Protein AF-A0A7K7L5R8-F1 (afdb_monomer)

Sequence (296 aa):
CLQLLWPRLLIYVMPAKYTGMLIPLSHCLRALAERNELTAGREHHELDPDVLNSLLQETTLTPHNLLARLLVVAGSPFAGSELQAAALLVMQSLHSRIHGAVGATWNTEIPLLLQYLQGKVLGNIPDAAEWERRLLQFLRASLETIGDDAWTKRLSCALSQRLDSSPSSSGEKAFLYKALGTTLGACQELPHVQENLLQHLTRAQPEEPSEAQGIISLVCQAADSHFGLVLETLTTFAATSCTSLATQMTQASRRAEATCSAVMLAHSSMALRASKEQLLAHVEADIAGNILLLSI

InterPro domains:
  IPR045206 Maestro heat-like repeat-containing protein [PTHR23120] (3-293)
  IPR055408 MROH2B-like, HEAT-repeats domain [PF23210] (3-292)

Solvent-accessible surface area (backbone atoms only — not comparable to full-atom values): 16063 Å² total; per-residue (Å²): 119,71,85,72,47,57,69,63,51,50,64,46,62,74,46,77,93,33,53,77,53,39,42,66,48,23,53,52,47,50,59,47,50,57,52,48,66,75,41,75,88,54,93,71,82,70,73,60,66,67,63,54,48,56,63,27,63,79,61,71,56,40,46,41,43,48,53,48,51,34,48,43,44,43,50,20,82,83,45,53,61,66,48,21,43,16,28,52,45,42,48,57,72,38,24,69,73,55,39,70,62,34,43,68,61,42,69,58,50,48,59,56,55,46,41,48,63,68,27,76,82,73,83,48,82,71,53,67,68,60,50,45,50,52,53,51,50,51,50,46,54,43,51,62,54,56,70,46,50,74,58,37,48,50,32,33,52,43,38,50,54,50,51,76,70,47,62,87,88,39,63,45,45,50,44,42,26,37,52,34,10,40,37,40,28,71,34,76,57,58,70,61,41,51,50,54,51,52,52,50,67,69,68,54,55,38,76,40,66,66,47,25,52,19,53,34,40,18,52,44,35,22,29,76,64,38,43,69,63,49,50,54,53,49,51,57,49,43,62,68,52,43,60,57,71,82,77,53,99,52,77,70,40,56,49,30,50,30,41,42,51,37,52,52,52,31,53,52,55,38,57,76,69,49,52,72,66,62,52,46,55,49,51,50,51,52,54,50,49,52,53,59,64,73,74,112

Structure (mmCIF, N/CA/C/O backbone):
data_AF-A0A7K7L5R8-F1
#
_entry.id   AF-A0A7K7L5R8-F1
#
loop_
_atom_site.group_PDB
_atom_site.id
_atom_site.type_symbol
_atom_site.label_atom_id
_atom_site.label_alt_id
_atom_site.label_comp_id
_atom_site.label_asym_id
_atom_site.label_entity_id
_atom_site.label_seq_id
_atom_site.pdbx_PDB_ins_code
_atom_site.Cartn_x
_atom_site.Cartn_y
_atom_site.Cartn_z
_atom_site.occupancy
_atom_site.B_iso_or_equiv
_atom_site.auth_seq_id
_atom_site.auth_comp_id
_atom_site.auth_asym_id
_atom_site.auth_atom_id
_atom_site.pdbx_PDB_model_num
ATOM 1 N N . CYS A 1 1 ? 31.463 -9.018 -19.468 1.00 39.12 1 CYS A N 1
ATOM 2 C CA . CYS A 1 1 ? 31.723 -8.483 -18.108 1.00 39.12 1 CYS A CA 1
ATOM 3 C C . CYS A 1 1 ? 30.575 -7.674 -17.493 1.00 39.12 1 CYS A C 1
ATOM 5 O O . CYS A 1 1 ? 30.312 -7.903 -16.322 1.00 39.12 1 CYS A O 1
ATOM 7 N N . LEU A 1 2 ? 29.867 -6.773 -18.200 1.00 42.34 2 LEU A N 1
ATOM 8 C CA . LEU A 1 2 ? 28.784 -5.977 -17.575 1.00 42.34 2 LEU A CA 1
ATOM 9 C C . LEU A 1 2 ? 27.571 -6.797 -17.082 1.00 42.34 2 LEU A C 1
ATOM 11 O O . LEU A 1 2 ? 26.935 -6.401 -16.109 1.00 42.34 2 LEU A O 1
ATOM 15 N N . GLN A 1 3 ? 27.275 -7.947 -17.699 1.00 47.28 3 GLN A N 1
ATOM 16 C CA . GLN A 1 3 ? 26.115 -8.776 -17.336 1.00 47.28 3 GLN A CA 1
ATOM 17 C C . GLN A 1 3 ? 26.192 -9.375 -15.919 1.00 47.28 3 GLN A C 1
ATOM 19 O O . GLN A 1 3 ? 25.154 -9.593 -15.314 1.00 47.28 3 GLN A O 1
ATOM 24 N N . LEU A 1 4 ? 27.390 -9.561 -15.350 1.00 50.78 4 LEU A N 1
ATOM 25 C CA . LEU A 1 4 ? 27.593 -10.076 -13.982 1.00 50.78 4 LEU A CA 1
ATOM 26 C C . LEU A 1 4 ? 27.640 -8.976 -12.910 1.00 50.78 4 LEU A C 1
ATOM 28 O O . LEU A 1 4 ? 27.636 -9.275 -11.716 1.00 50.78 4 LEU A O 1
ATOM 32 N N . LEU A 1 5 ? 27.733 -7.705 -13.314 1.00 58.22 5 LEU A N 1
ATOM 33 C CA . LEU A 1 5 ? 27.939 -6.605 -12.374 1.00 58.22 5 LEU A CA 1
ATOM 34 C C . LEU A 1 5 ? 26.615 -6.114 -11.781 1.00 58.22 5 LEU A C 1
ATOM 36 O O . LEU A 1 5 ? 26.550 -5.804 -10.597 1.00 58.22 5 LEU A O 1
ATOM 40 N N . TRP A 1 6 ? 25.547 -6.080 -12.580 1.00 61.66 6 TRP A N 1
ATOM 41 C CA . TRP A 1 6 ? 24.271 -5.508 -12.151 1.00 61.66 6 TRP A CA 1
ATOM 42 C C . TRP A 1 6 ? 23.568 -6.279 -11.006 1.00 61.66 6 TRP A C 1
ATOM 44 O O . TRP A 1 6 ? 23.029 -5.599 -10.135 1.00 61.66 6 TRP A O 1
ATOM 54 N N . PRO A 1 7 ? 23.631 -7.625 -10.868 1.00 62.31 7 PRO A N 1
ATOM 55 C CA . PRO A 1 7 ? 23.077 -8.303 -9.690 1.00 62.31 7 PRO A CA 1
ATOM 56 C C . PRO A 1 7 ? 23.809 -7.921 -8.405 1.00 62.31 7 PRO A C 1
ATOM 58 O O . PRO A 1 7 ? 23.192 -7.683 -7.371 1.00 62.31 7 PRO A O 1
ATOM 61 N N . ARG A 1 8 ? 25.139 -7.784 -8.484 1.00 65.88 8 ARG A N 1
ATOM 62 C CA . ARG A 1 8 ? 25.966 -7.311 -7.365 1.00 65.88 8 ARG A CA 1
ATOM 63 C C . ARG A 1 8 ? 25.657 -5.860 -7.018 1.00 65.88 8 ARG A C 1
ATOM 65 O O . ARG A 1 8 ? 25.734 -5.475 -5.858 1.00 65.88 8 ARG A O 1
ATOM 72 N N . LEU A 1 9 ? 25.275 -5.061 -8.011 1.00 67.88 9 LEU A N 1
ATOM 73 C CA . LEU A 1 9 ? 24.836 -3.691 -7.803 1.00 67.88 9 LEU A CA 1
ATOM 74 C C . LEU A 1 9 ? 23.478 -3.602 -7.082 1.00 67.88 9 LEU A C 1
ATOM 76 O O . LEU A 1 9 ? 23.283 -2.674 -6.299 1.00 67.88 9 LEU A O 1
ATOM 80 N N . LEU A 1 10 ? 22.573 -4.572 -7.270 1.00 68.00 10 LEU A N 1
ATOM 81 C CA . LEU A 1 10 ? 21.292 -4.603 -6.550 1.00 68.00 10 LEU A CA 1
ATOM 82 C C . LEU A 1 10 ? 21.461 -4.762 -5.039 1.00 68.00 10 LEU A C 1
ATOM 84 O O . LEU A 1 10 ? 20.649 -4.234 -4.284 1.00 68.00 10 LEU A O 1
ATOM 88 N N . ILE A 1 11 ? 22.547 -5.387 -4.581 1.00 69.62 11 ILE A N 1
ATOM 89 C CA . ILE A 1 11 ? 22.872 -5.494 -3.149 1.00 69.62 11 ILE A CA 1
ATOM 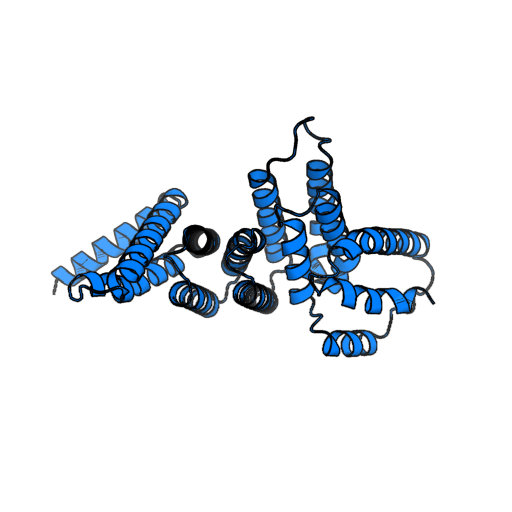90 C C . ILE A 1 11 ? 22.957 -4.102 -2.501 1.00 69.62 11 ILE A C 1
ATOM 92 O O . ILE A 1 11 ? 22.600 -3.929 -1.336 1.00 69.62 11 ILE A O 1
ATOM 96 N N . TYR A 1 12 ? 23.353 -3.078 -3.261 1.00 70.44 12 TYR A N 1
ATOM 97 C CA . TYR A 1 12 ? 23.431 -1.699 -2.780 1.00 70.44 12 TYR A CA 1
ATOM 98 C C . TYR A 1 12 ? 22.082 -0.963 -2.795 1.00 70.44 12 TYR A C 1
ATOM 100 O O . TYR A 1 12 ? 21.988 0.115 -2.223 1.00 70.44 12 TYR A O 1
ATOM 108 N N . VAL A 1 13 ? 21.019 -1.524 -3.380 1.00 72.00 13 VAL A N 1
ATOM 109 C CA . VAL A 1 13 ? 19.667 -0.928 -3.352 1.00 72.00 13 VAL A CA 1
ATOM 110 C C . VAL A 1 13 ? 19.022 -1.069 -1.969 1.00 72.00 13 VAL A C 1
ATOM 112 O O . VAL A 1 13 ? 18.297 -0.179 -1.509 1.00 72.00 13 VAL A O 1
ATOM 115 N N . MET A 1 14 ? 19.298 -2.179 -1.281 1.00 74.62 14 MET A N 1
ATOM 116 C CA . MET A 1 14 ? 18.621 -2.532 -0.032 1.00 74.62 14 MET A CA 1
ATOM 117 C C . MET A 1 14 ? 18.997 -1.633 1.162 1.00 74.62 14 MET A C 1
ATOM 119 O O . MET A 1 14 ? 18.082 -1.160 1.839 1.00 74.62 14 MET A O 1
ATOM 123 N N . PRO A 1 15 ? 20.278 -1.319 1.441 1.00 75.19 15 PRO A N 1
ATOM 124 C CA . PRO A 1 15 ? 20.637 -0.521 2.613 1.00 75.19 15 PRO A CA 1
ATOM 125 C C . PRO A 1 15 ? 20.277 0.966 2.465 1.00 75.19 15 PRO A C 1
ATOM 127 O O . PRO A 1 15 ? 20.592 1.597 1.454 1.00 75.19 15 PRO A O 1
ATOM 130 N N . ALA A 1 16 ? 19.727 1.574 3.523 1.00 73.88 16 ALA A N 1
ATOM 131 C CA . ALA A 1 16 ? 19.377 3.003 3.550 1.00 73.88 16 ALA A CA 1
ATOM 132 C C . ALA A 1 16 ? 20.580 3.933 3.283 1.00 73.88 16 ALA A C 1
ATOM 134 O O . ALA A 1 16 ? 20.455 4.947 2.597 1.00 73.88 16 ALA A O 1
ATOM 135 N N . LYS A 1 17 ? 21.780 3.543 3.735 1.00 75.31 17 LYS A N 1
ATOM 136 C CA . LYS A 1 17 ? 23.044 4.268 3.495 1.00 75.31 17 LYS A CA 1
ATOM 137 C C . LYS A 1 17 ? 23.414 4.434 2.016 1.00 75.31 17 LYS A C 1
ATOM 139 O O . LYS A 1 17 ? 24.196 5.316 1.684 1.00 75.31 17 LYS A O 1
ATOM 144 N N . TYR A 1 18 ? 22.870 3.599 1.133 1.00 77.31 18 TYR A N 1
ATOM 145 C CA . TYR A 1 18 ? 23.177 3.611 -0.298 1.00 77.31 18 TYR A CA 1
ATOM 146 C C . TYR A 1 18 ? 22.004 4.108 -1.143 1.00 77.31 18 TYR A C 1
ATOM 148 O O . TYR A 1 18 ? 22.031 3.965 -2.359 1.00 77.31 18 TYR A O 1
ATOM 156 N N . THR A 1 19 ? 20.995 4.744 -0.536 1.00 81.56 19 THR A N 1
ATOM 157 C CA . THR A 1 19 ? 19.835 5.278 -1.270 1.00 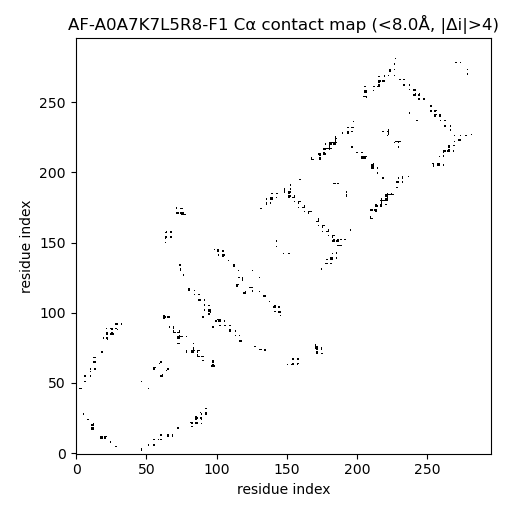81.56 19 THR A CA 1
ATOM 158 C C . THR A 1 19 ? 20.256 6.175 -2.442 1.00 81.56 19 THR A C 1
ATOM 160 O O . THR A 1 19 ? 19.720 6.038 -3.536 1.00 81.56 19 THR A O 1
ATOM 163 N N . GLY A 1 20 ? 21.285 7.015 -2.270 1.00 80.50 20 GLY A N 1
ATOM 164 C CA . GLY A 1 20 ? 21.814 7.867 -3.345 1.00 80.50 20 GLY A CA 1
ATOM 165 C C . GLY A 1 20 ? 22.400 7.106 -4.544 1.00 80.50 20 GLY A C 1
ATOM 166 O O . GLY A 1 20 ? 22.434 7.646 -5.646 1.00 80.50 20 GLY A O 1
ATOM 167 N N . MET A 1 21 ? 22.793 5.836 -4.378 1.00 83.88 21 MET A N 1
ATOM 168 C CA . MET A 1 21 ? 23.280 4.992 -5.477 1.00 83.88 21 MET A CA 1
ATOM 169 C C . MET A 1 21 ? 22.168 4.603 -6.455 1.00 83.88 21 MET A C 1
ATOM 171 O O . MET A 1 21 ? 22.468 4.183 -7.569 1.00 83.88 21 MET A O 1
ATOM 175 N N . LEU A 1 22 ? 20.893 4.773 -6.095 1.00 83.38 22 LEU A N 1
ATOM 176 C CA . LEU A 1 22 ? 19.783 4.492 -7.006 1.00 83.38 22 LEU A CA 1
ATOM 177 C C . LEU A 1 22 ? 19.831 5.347 -8.270 1.00 83.38 22 LEU A C 1
ATOM 179 O O . LEU A 1 22 ? 19.491 4.851 -9.340 1.00 83.38 22 LEU A O 1
ATOM 183 N N . ILE A 1 23 ? 20.314 6.588 -8.176 1.00 85.12 23 ILE A N 1
ATOM 184 C CA . ILE A 1 23 ? 20.441 7.487 -9.326 1.00 85.12 23 ILE A CA 1
ATOM 185 C C . ILE A 1 23 ? 21.408 6.902 -10.369 1.00 85.12 23 ILE A C 1
ATOM 187 O O . ILE A 1 23 ? 20.945 6.563 -11.463 1.00 85.12 23 ILE A O 1
ATOM 191 N N . PRO A 1 24 ? 22.707 6.679 -10.075 1.00 84.62 24 PRO A N 1
ATOM 192 C CA . PRO A 1 24 ? 23.617 6.084 -11.051 1.00 84.62 24 PRO A CA 1
ATOM 193 C C . PRO A 1 24 ? 23.186 4.673 -11.478 1.00 84.62 24 PRO A C 1
ATOM 195 O O . PRO A 1 24 ? 23.363 4.315 -12.641 1.00 84.62 24 PRO A O 1
ATOM 198 N N . LEU A 1 25 ? 22.561 3.886 -10.592 1.00 83.19 25 LEU A N 1
ATOM 199 C CA . LEU A 1 25 ? 22.016 2.576 -10.959 1.00 83.19 25 LEU A CA 1
ATOM 200 C C . LEU A 1 25 ? 20.895 2.666 -11.989 1.00 83.19 25 LEU A C 1
ATOM 202 O O . LEU A 1 25 ? 20.898 1.890 -12.941 1.00 83.19 25 LEU A O 1
ATOM 206 N N . SER A 1 26 ? 19.977 3.620 -11.842 1.00 84.12 26 SER A N 1
ATOM 207 C CA . SER A 1 26 ? 18.884 3.820 -12.793 1.00 84.12 26 SER A CA 1
ATOM 208 C C . SER A 1 26 ? 19.405 4.160 -14.193 1.00 84.12 26 SER A C 1
ATOM 210 O O . SER A 1 26 ? 18.923 3.609 -15.181 1.00 84.12 26 SER A O 1
ATOM 212 N N . HIS A 1 27 ? 20.456 4.985 -14.286 1.00 83.88 27 HIS A N 1
ATOM 213 C CA . HIS A 1 27 ? 21.114 5.304 -15.553 1.00 83.88 27 HIS A CA 1
ATOM 214 C C . HIS A 1 27 ? 21.804 4.083 -16.168 1.00 83.88 27 HIS A C 1
ATOM 216 O O . HIS A 1 27 ? 21.654 3.835 -17.364 1.00 83.88 27 HIS A O 1
ATOM 222 N N . CYS A 1 28 ? 22.519 3.295 -15.360 1.00 81.50 28 CYS A N 1
ATOM 223 C CA . CYS A 1 28 ? 23.161 2.062 -15.814 1.00 81.50 28 CYS A CA 1
ATOM 224 C C . CYS A 1 28 ? 22.141 1.037 -16.323 1.00 81.50 28 CYS A C 1
ATOM 226 O O . CYS A 1 28 ? 22.334 0.467 -17.395 1.00 81.50 28 CYS A O 1
ATOM 228 N N . LEU A 1 29 ? 21.057 0.808 -15.577 1.00 76.88 29 LEU A N 1
ATOM 229 C CA . LEU A 1 29 ? 20.014 -0.148 -15.950 1.00 76.88 29 LEU A CA 1
ATOM 230 C C . LEU A 1 29 ? 19.266 0.293 -17.207 1.00 76.88 29 LEU A C 1
ATOM 232 O O . LEU A 1 29 ? 19.025 -0.535 -18.080 1.00 76.88 29 LEU A O 1
ATOM 236 N N . ARG A 1 30 ? 18.983 1.592 -17.358 1.00 77.00 30 ARG A N 1
ATOM 237 C CA . ARG A 1 30 ? 18.392 2.130 -18.589 1.00 77.00 30 ARG A CA 1
ATOM 238 C C . ARG A 1 30 ? 19.307 1.930 -19.797 1.00 77.00 30 ARG A C 1
ATOM 240 O O . ARG A 1 30 ? 18.870 1.388 -20.804 1.00 77.00 30 ARG A O 1
ATOM 247 N N . ALA A 1 31 ? 20.586 2.288 -19.680 1.00 78.44 31 ALA A N 1
ATOM 248 C CA . ALA A 1 31 ? 21.552 2.106 -20.764 1.00 78.44 31 ALA A CA 1
ATOM 249 C C . ALA A 1 31 ? 21.757 0.622 -21.136 1.00 78.44 31 ALA A C 1
ATOM 251 O O . ALA A 1 31 ? 22.127 0.304 -22.266 1.00 78.44 31 ALA A O 1
ATOM 252 N N . LEU A 1 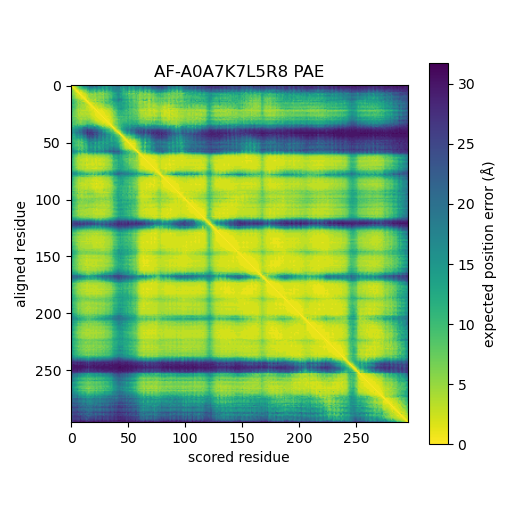32 ? 21.551 -0.298 -20.186 1.00 72.75 32 LEU A N 1
ATOM 253 C CA . LEU A 1 32 ? 21.545 -1.739 -20.441 1.00 72.75 32 LEU A CA 1
ATOM 254 C C . LEU A 1 32 ? 20.258 -2.192 -21.140 1.00 72.75 32 LEU A C 1
ATOM 256 O O . LEU A 1 32 ? 20.348 -2.971 -22.084 1.00 72.75 32 LEU A O 1
ATOM 260 N N . ALA A 1 33 ? 19.092 -1.696 -20.719 1.00 69.50 33 ALA A N 1
ATOM 261 C CA . ALA A 1 33 ? 17.808 -2.000 -21.348 1.00 69.50 33 ALA A CA 1
ATOM 262 C C . ALA A 1 33 ? 17.791 -1.567 -22.824 1.00 69.50 33 ALA A C 1
ATOM 264 O O . ALA A 1 33 ? 17.551 -2.399 -23.695 1.00 69.50 33 ALA A O 1
ATOM 265 N N . GLU A 1 34 ? 18.199 -0.327 -23.115 1.00 71.25 34 GLU A N 1
ATOM 266 C CA . GLU A 1 34 ? 18.303 0.202 -24.484 1.00 71.25 34 GLU A CA 1
ATOM 267 C C . GLU A 1 34 ? 19.246 -0.650 -25.356 1.00 71.25 34 GLU A C 1
ATOM 269 O O . GLU A 1 34 ? 18.960 -0.942 -26.515 1.00 71.25 34 GLU A O 1
ATOM 274 N N . ARG A 1 35 ? 20.371 -1.119 -24.798 1.00 68.12 35 ARG A N 1
ATOM 275 C CA . ARG A 1 35 ? 21.315 -2.001 -25.508 1.00 68.12 35 ARG A CA 1
ATOM 276 C C . ARG A 1 35 ? 20.767 -3.402 -25.761 1.00 68.12 35 ARG A C 1
ATOM 278 O O . ARG A 1 35 ? 21.090 -3.991 -26.793 1.00 68.12 35 ARG A O 1
ATOM 285 N N . ASN A 1 36 ? 19.981 -3.943 -24.837 1.00 61.81 36 ASN A N 1
ATOM 286 C CA . ASN A 1 36 ? 19.354 -5.253 -24.992 1.00 61.81 36 ASN A CA 1
ATOM 287 C C . ASN A 1 36 ? 18.248 -5.206 -26.056 1.00 61.81 36 ASN A C 1
ATOM 289 O O . ASN A 1 36 ? 18.203 -6.085 -26.913 1.00 61.81 36 ASN A O 1
ATOM 293 N N . GLU A 1 37 ? 17.442 -4.141 -26.084 1.00 58.72 37 GLU A N 1
ATOM 294 C CA . GLU A 1 37 ? 16.443 -3.893 -27.136 1.00 58.72 37 GLU A CA 1
ATOM 295 C C . GLU A 1 37 ? 17.093 -3.767 -28.526 1.00 58.72 37 GLU A C 1
ATOM 297 O O . GLU A 1 37 ? 16.635 -4.377 -29.490 1.00 58.72 37 GLU A O 1
ATOM 302 N N . LEU A 1 38 ? 18.233 -3.072 -28.622 1.00 54.72 38 LEU A N 1
ATOM 303 C CA . LEU A 1 38 ? 19.021 -2.944 -29.858 1.00 54.72 38 LEU A CA 1
ATOM 304 C C . LEU A 1 38 ? 19.678 -4.260 -30.323 1.00 54.72 38 LEU A C 1
ATOM 306 O O . LEU A 1 38 ? 20.136 -4.349 -31.463 1.00 54.72 38 LEU A O 1
ATOM 310 N N . THR A 1 39 ? 19.764 -5.278 -29.462 1.00 51.09 39 THR A N 1
ATOM 311 C CA . THR A 1 39 ? 20.461 -6.549 -29.735 1.00 51.09 39 THR A CA 1
ATOM 312 C C . THR A 1 39 ? 19.548 -7.775 -29.684 1.00 51.09 39 THR A C 1
ATOM 314 O O . THR A 1 39 ? 20.053 -8.898 -29.684 1.00 51.09 39 THR A O 1
ATOM 317 N N . ALA A 1 40 ? 18.224 -7.584 -29.729 1.00 48.31 40 ALA A N 1
ATOM 318 C CA . ALA A 1 40 ? 17.180 -8.614 -29.622 1.00 48.31 40 ALA A CA 1
ATOM 319 C C . ALA A 1 40 ? 17.216 -9.750 -30.680 1.00 48.31 40 ALA A C 1
ATOM 321 O O . ALA A 1 40 ? 16.366 -10.633 -30.662 1.00 48.31 40 ALA A O 1
ATOM 322 N N . GLY A 1 41 ? 18.195 -9.757 -31.593 1.00 46.25 41 GLY A N 1
ATOM 323 C CA . GLY A 1 41 ? 18.441 -10.826 -32.570 1.00 46.25 41 GLY A CA 1
ATOM 324 C C . GLY A 1 41 ? 19.649 -11.724 -32.273 1.00 46.25 41 GLY A C 1
ATOM 325 O O . GLY A 1 41 ? 19.996 -12.553 -33.109 1.00 46.25 41 GLY A O 1
ATOM 326 N N . ARG A 1 42 ? 20.340 -11.559 -31.138 1.00 41.62 42 ARG A N 1
ATOM 327 C CA . ARG A 1 42 ? 21.434 -12.455 -30.725 1.00 41.62 42 ARG A CA 1
ATOM 328 C C . ARG A 1 42 ? 21.046 -13.142 -29.431 1.00 41.62 42 ARG A C 1
ATOM 330 O O . ARG A 1 42 ? 20.614 -12.467 -28.509 1.00 41.62 42 ARG A O 1
ATOM 337 N N . GLU A 1 43 ? 21.192 -14.462 -29.391 1.00 40.00 43 GLU A N 1
ATOM 338 C CA . GLU A 1 43 ? 20.927 -15.294 -28.218 1.00 40.00 43 GLU A CA 1
ATOM 339 C C . GLU A 1 43 ? 21.679 -14.730 -27.007 1.00 40.00 43 GLU A C 1
ATOM 341 O O . GLU A 1 43 ? 22.898 -14.865 -26.873 1.00 40.00 43 GLU A O 1
ATOM 346 N N . HIS A 1 44 ? 20.955 -14.014 -26.150 1.00 45.50 44 HIS A N 1
ATOM 347 C CA . HIS A 1 44 ? 21.490 -13.557 -24.882 1.00 45.50 44 HIS A CA 1
ATOM 348 C C . HIS A 1 44 ? 21.439 -14.751 -23.944 1.00 45.50 44 HIS A C 1
ATOM 350 O O . HIS A 1 44 ? 20.366 -15.252 -23.626 1.00 45.50 44 HIS A O 1
ATOM 356 N N . HIS A 1 45 ? 22.611 -15.209 -23.514 1.00 42.16 45 HIS A N 1
ATOM 357 C CA . HIS A 1 45 ? 22.723 -16.131 -22.396 1.00 42.16 45 HIS A CA 1
ATOM 358 C C . HIS A 1 45 ? 22.227 -15.389 -21.149 1.00 42.16 45 HIS A C 1
ATOM 360 O O . HIS A 1 45 ? 22.970 -14.628 -20.521 1.00 42.16 45 HIS A O 1
ATOM 366 N N . GLU A 1 46 ? 20.932 -15.518 -20.855 1.00 50.41 46 GLU A N 1
ATOM 367 C CA . GLU A 1 46 ? 20.377 -15.125 -19.570 1.00 50.41 46 GLU A CA 1
ATOM 368 C C . GLU A 1 46 ? 21.205 -15.823 -18.489 1.00 50.41 46 GLU A C 1
ATOM 370 O O . GLU A 1 46 ? 21.506 -17.011 -18.593 1.00 50.41 46 GLU A O 1
ATOM 375 N N . LEU A 1 47 ? 21.660 -15.054 -17.495 1.00 50.38 47 LEU A N 1
ATOM 376 C CA . LEU A 1 47 ? 22.345 -15.624 -16.339 1.00 50.38 47 LEU A CA 1
ATOM 377 C C . LEU A 1 47 ? 21.491 -16.755 -15.784 1.00 50.38 47 LEU A C 1
ATOM 379 O O . LEU A 1 47 ? 20.300 -16.534 -15.559 1.00 50.38 47 LEU A O 1
ATOM 383 N N . ASP A 1 48 ? 22.126 -17.901 -15.539 1.00 50.91 48 ASP A N 1
ATOM 384 C CA . ASP A 1 48 ? 21.476 -19.055 -14.936 1.00 50.91 48 ASP A CA 1
ATOM 385 C C . ASP A 1 48 ? 20.663 -18.588 -13.711 1.00 50.91 48 ASP A C 1
ATOM 387 O O . ASP A 1 48 ? 21.249 -18.023 -12.767 1.00 50.91 48 ASP A O 1
ATOM 391 N N . PRO A 1 49 ? 19.322 -18.708 -13.750 1.00 54.28 49 PRO A N 1
ATOM 392 C CA . PRO A 1 49 ? 18.448 -18.203 -12.700 1.00 54.28 49 PRO A CA 1
ATOM 393 C C . PRO A 1 49 ? 18.826 -18.758 -11.325 1.00 54.28 49 PRO A C 1
ATOM 395 O O . PRO A 1 49 ? 18.641 -18.051 -10.333 1.00 54.28 49 PRO A O 1
ATOM 398 N N . ASP A 1 50 ? 19.446 -19.939 -11.261 1.00 57.09 50 ASP A N 1
ATOM 399 C CA . ASP A 1 50 ? 19.888 -20.573 -10.019 1.00 57.09 50 ASP A CA 1
ATOM 400 C C . ASP A 1 50 ? 21.100 -19.869 -9.382 1.00 57.09 50 ASP A C 1
ATOM 402 O O . ASP A 1 50 ? 21.134 -19.660 -8.165 1.00 57.09 50 ASP A O 1
ATOM 406 N N . VAL A 1 51 ? 22.063 -19.396 -10.183 1.00 57.38 51 VAL A N 1
ATOM 407 C CA . VAL A 1 51 ? 23.232 -18.634 -9.691 1.00 57.38 51 VAL A CA 1
ATOM 408 C C . VAL A 1 51 ? 22.810 -17.253 -9.198 1.00 57.38 51 VAL A C 1
ATOM 410 O O . VAL A 1 51 ? 23.296 -16.759 -8.177 1.00 57.38 51 VAL A O 1
ATOM 413 N N . LEU A 1 52 ? 21.878 -16.623 -9.914 1.00 58.00 52 LEU A N 1
ATOM 414 C CA . LEU A 1 52 ? 21.307 -15.349 -9.506 1.00 58.00 52 LEU A CA 1
ATOM 415 C C . LEU A 1 52 ? 20.503 -15.501 -8.207 1.00 58.00 52 LEU A C 1
ATOM 417 O O . LEU A 1 52 ? 20.691 -14.704 -7.291 1.00 58.00 52 LEU A O 1
ATOM 421 N N . ASN A 1 53 ? 19.667 -16.536 -8.095 1.00 57.69 53 ASN A N 1
ATOM 422 C CA . ASN A 1 53 ? 18.917 -16.822 -6.872 1.00 57.69 53 ASN A CA 1
ATOM 423 C C . ASN A 1 53 ? 19.843 -17.078 -5.683 1.00 57.69 53 ASN A C 1
ATOM 425 O O . ASN A 1 53 ? 19.593 -16.542 -4.609 1.00 57.69 53 ASN A O 1
ATOM 429 N N . SER A 1 54 ? 20.927 -17.832 -5.871 1.00 60.12 54 SER A N 1
ATOM 430 C CA . SER A 1 54 ? 21.905 -18.104 -4.813 1.00 60.12 54 SER A CA 1
ATOM 431 C C . SER A 1 54 ? 22.559 -16.817 -4.280 1.00 60.12 54 SER A C 1
ATOM 433 O O . SER A 1 54 ? 22.612 -16.609 -3.069 1.00 60.12 54 SER A O 1
ATOM 435 N N . LEU A 1 55 ? 22.958 -15.891 -5.163 1.00 56.91 55 LEU A N 1
ATOM 436 C CA . LEU A 1 55 ? 23.534 -14.594 -4.767 1.00 56.91 55 LEU A CA 1
ATOM 437 C C . LEU A 1 55 ? 22.518 -13.667 -4.071 1.00 56.91 55 LEU A C 1
ATOM 439 O O . LEU A 1 55 ? 22.878 -12.882 -3.189 1.00 56.91 55 LEU A O 1
ATOM 443 N N . LEU A 1 56 ? 21.247 -13.738 -4.473 1.00 55.84 56 LEU A N 1
ATOM 444 C CA . LEU A 1 56 ? 20.157 -12.937 -3.908 1.00 55.84 56 LEU A CA 1
ATOM 445 C C . LEU A 1 56 ? 19.635 -13.506 -2.575 1.00 55.84 56 LEU A C 1
ATOM 447 O O . LEU A 1 56 ? 19.204 -12.742 -1.705 1.00 55.84 56 LEU A O 1
ATOM 451 N N . GLN A 1 57 ? 19.715 -14.828 -2.386 1.00 55.03 57 GLN A N 1
ATOM 452 C CA . GLN A 1 57 ? 19.345 -15.525 -1.150 1.00 55.03 57 GLN A CA 1
ATOM 453 C C . GLN A 1 57 ? 20.238 -15.120 0.028 1.00 55.03 57 GLN A C 1
ATOM 455 O O . GLN A 1 57 ? 19.721 -14.906 1.123 1.00 55.03 57 GLN A O 1
ATOM 460 N N . GLU A 1 58 ? 21.540 -14.908 -0.192 1.00 53.75 58 GLU A N 1
ATOM 461 C CA . GLU A 1 58 ? 22.448 -14.402 0.851 1.00 53.75 58 GLU A CA 1
ATOM 462 C C . GLU A 1 58 ? 22.160 -12.941 1.258 1.00 53.75 58 GLU A C 1
ATOM 464 O O . GLU A 1 58 ? 22.613 -12.486 2.307 1.00 53.75 58 GLU A O 1
ATOM 469 N N . THR A 1 59 ? 21.387 -12.187 0.465 1.00 56.97 59 THR A N 1
ATOM 470 C CA . THR A 1 59 ? 21.231 -10.728 0.617 1.00 56.97 59 THR A CA 1
ATOM 471 C C . THR A 1 59 ? 19.808 -10.254 0.931 1.00 56.97 59 THR A C 1
ATOM 473 O O . THR A 1 59 ? 19.523 -9.064 0.807 1.00 56.97 59 THR A O 1
ATOM 476 N N . THR A 1 60 ? 18.900 -11.128 1.400 1.00 64.50 60 THR A N 1
ATOM 477 C CA . THR A 1 60 ? 17.456 -10.836 1.647 1.00 64.50 60 THR A CA 1
ATOM 478 C C . THR A 1 60 ? 16.701 -10.285 0.426 1.00 64.50 60 THR A C 1
ATOM 480 O O . THR A 1 60 ? 15.586 -9.761 0.543 1.00 64.50 60 THR A O 1
ATOM 483 N N . LEU A 1 61 ? 17.297 -10.408 -0.761 1.00 73.62 61 LEU A N 1
ATOM 484 C CA . LEU A 1 61 ? 16.923 -9.674 -1.962 1.00 73.62 61 LEU A CA 1
ATOM 485 C C . LEU A 1 61 ? 15.831 -10.431 -2.718 1.00 73.62 61 LEU A C 1
ATOM 487 O O . LEU A 1 61 ? 16.029 -10.987 -3.792 1.00 73.62 61 LEU A O 1
ATOM 491 N N . THR A 1 62 ? 14.652 -10.479 -2.103 1.00 82.62 62 THR A N 1
ATOM 492 C CA . THR A 1 62 ? 13.450 -11.042 -2.717 1.00 82.62 62 THR A CA 1
ATOM 493 C C . THR A 1 62 ? 12.766 -9.992 -3.603 1.00 82.62 62 THR A C 1
ATOM 495 O O . THR A 1 62 ? 12.869 -8.796 -3.310 1.00 82.62 62 THR A O 1
ATOM 498 N N . PRO A 1 63 ? 12.008 -10.401 -4.640 1.00 85.62 63 PRO A N 1
ATOM 499 C CA . PRO A 1 63 ? 11.185 -9.492 -5.446 1.00 85.62 63 PRO A CA 1
ATOM 500 C C . PRO A 1 63 ? 10.313 -8.549 -4.605 1.00 85.62 63 PRO A C 1
ATOM 502 O O . PRO A 1 63 ? 10.246 -7.350 -4.864 1.00 85.62 63 PRO A O 1
ATOM 505 N N . HIS A 1 64 ? 9.719 -9.087 -3.538 1.00 89.88 64 HIS A N 1
ATOM 506 C CA . HIS A 1 64 ? 8.878 -8.365 -2.586 1.00 89.88 64 HIS A CA 1
ATOM 507 C C . HIS A 1 64 ? 9.678 -7.331 -1.787 1.00 89.88 64 HIS A C 1
ATOM 509 O O . HIS A 1 64 ? 9.282 -6.171 -1.703 1.00 89.88 64 HIS A O 1
ATOM 515 N N . ASN A 1 65 ? 10.835 -7.718 -1.237 1.00 87.12 65 ASN A N 1
ATOM 516 C CA . ASN A 1 65 ? 11.702 -6.801 -0.496 1.00 87.12 65 ASN A CA 1
ATOM 517 C C . ASN A 1 65 ? 12.233 -5.679 -1.388 1.00 87.12 65 ASN A C 1
ATOM 519 O O . ASN A 1 65 ? 12.245 -4.524 -0.956 1.00 87.12 65 ASN A O 1
ATOM 523 N N . LEU A 1 66 ? 12.612 -6.007 -2.625 1.00 88.00 66 LEU A N 1
ATOM 524 C CA . LEU A 1 66 ? 13.091 -5.050 -3.612 1.00 88.00 66 LEU A CA 1
ATOM 525 C C . LEU A 1 66 ? 11.998 -4.054 -4.001 1.00 88.00 66 LEU A C 1
ATOM 527 O O . LEU A 1 66 ? 12.211 -2.850 -3.871 1.00 88.00 66 LEU A O 1
ATOM 531 N N . LEU A 1 67 ? 10.823 -4.535 -4.426 1.00 91.38 67 LEU A N 1
ATOM 532 C CA . LEU A 1 67 ? 9.710 -3.656 -4.786 1.00 91.38 67 LEU A CA 1
ATOM 533 C C . LEU A 1 67 ? 9.362 -2.745 -3.618 1.00 91.38 67 LEU A C 1
ATOM 535 O O . LEU A 1 67 ? 9.264 -1.530 -3.766 1.00 91.38 67 LEU A O 1
ATOM 539 N N . ALA A 1 68 ? 9.217 -3.329 -2.438 1.00 91.62 68 ALA A N 1
ATOM 540 C CA . ALA A 1 68 ? 8.780 -2.584 -1.288 1.00 91.62 68 ALA A CA 1
ATOM 541 C C . ALA A 1 68 ? 9.848 -1.534 -0.885 1.00 91.62 68 ALA A C 1
ATOM 543 O O . ALA A 1 68 ? 9.498 -0.418 -0.506 1.00 91.62 68 ALA A O 1
ATOM 544 N N . ARG A 1 69 ? 11.150 -1.829 -1.032 1.00 89.31 69 ARG A N 1
ATOM 545 C CA . ARG A 1 69 ? 12.237 -0.858 -0.816 1.00 89.31 69 ARG A CA 1
ATOM 546 C C . ARG A 1 69 ? 12.164 0.292 -1.818 1.00 89.31 69 ARG A C 1
ATOM 548 O O . ARG A 1 69 ? 12.273 1.448 -1.415 1.00 89.31 69 ARG A O 1
ATOM 555 N N . LEU A 1 70 ? 11.971 -0.017 -3.098 1.00 91.00 70 LEU A N 1
ATOM 556 C CA . LEU A 1 70 ? 11.855 0.986 -4.155 1.00 91.00 70 LEU A CA 1
ATOM 557 C C . LEU A 1 70 ? 10.603 1.856 -3.965 1.00 91.00 70 LEU A C 1
ATOM 559 O O . LEU A 1 70 ? 10.683 3.064 -4.167 1.00 91.00 70 LEU A O 1
ATOM 563 N N . LEU A 1 71 ? 9.483 1.279 -3.511 1.00 92.88 71 LEU A N 1
ATOM 564 C CA . LEU A 1 71 ? 8.252 2.015 -3.200 1.00 92.88 71 LEU A CA 1
ATOM 565 C C . LEU A 1 71 ? 8.481 3.026 -2.081 1.00 92.88 71 LEU A C 1
ATOM 567 O O . LEU A 1 71 ? 8.068 4.171 -2.213 1.00 92.88 71 LEU A O 1
ATOM 571 N N . VAL A 1 72 ? 9.185 2.638 -1.013 1.00 89.81 72 VAL A N 1
ATOM 572 C CA . VAL A 1 72 ? 9.521 3.560 0.085 1.00 89.81 72 VAL A CA 1
ATOM 573 C C . VAL A 1 72 ? 10.371 4.725 -0.407 1.00 89.81 72 VAL A C 1
ATOM 575 O O . VAL A 1 72 ? 10.110 5.861 -0.032 1.00 89.81 72 VAL A O 1
ATOM 578 N N . VAL A 1 73 ? 11.359 4.471 -1.269 1.00 89.44 73 VAL A N 1
ATOM 579 C CA . VAL A 1 73 ? 12.183 5.551 -1.835 1.00 89.44 73 VAL A CA 1
ATOM 580 C C . VAL A 1 73 ? 11.355 6.463 -2.736 1.00 89.44 73 VAL A C 1
ATOM 582 O O . VAL A 1 73 ? 11.479 7.680 -2.640 1.00 89.44 73 VAL A O 1
ATOM 585 N N . ALA A 1 74 ? 10.496 5.890 -3.581 1.00 90.62 74 ALA A N 1
ATOM 586 C CA . ALA A 1 74 ? 9.619 6.652 -4.463 1.00 90.62 74 ALA A CA 1
ATOM 587 C C . ALA A 1 74 ? 8.594 7.494 -3.683 1.00 90.62 74 ALA A C 1
ATOM 589 O O . ALA A 1 74 ? 8.305 8.617 -4.083 1.00 90.62 74 ALA A O 1
ATOM 590 N N . GLY A 1 75 ? 8.072 6.979 -2.567 1.00 87.44 75 GLY A N 1
ATOM 591 C CA . GLY A 1 75 ? 7.087 7.652 -1.716 1.00 87.44 75 GLY A CA 1
ATOM 592 C C . GLY A 1 75 ? 7.682 8.527 -0.612 1.00 87.44 75 GLY A C 1
ATOM 593 O O . GLY A 1 75 ? 6.933 9.178 0.111 1.00 87.44 75 GLY A O 1
ATOM 594 N N . SER A 1 76 ? 9.009 8.551 -0.450 1.00 83.06 76 SER A N 1
ATOM 595 C CA . SER A 1 76 ? 9.654 9.319 0.617 1.00 83.06 76 SER A CA 1
ATOM 596 C C . SER A 1 76 ? 9.517 10.822 0.347 1.00 83.06 76 SER A C 1
ATOM 598 O O . SER A 1 76 ? 9.975 11.290 -0.702 1.00 83.06 76 SER A O 1
ATOM 600 N N . PRO A 1 77 ? 8.957 11.609 1.286 1.00 71.44 77 PRO A N 1
ATOM 601 C CA . PRO A 1 77 ? 8.815 13.058 1.124 1.00 71.44 77 PRO A CA 1
ATOM 602 C C . PRO A 1 77 ? 10.165 13.789 1.180 1.00 71.44 77 PRO A C 1
ATOM 604 O O . PRO A 1 77 ? 10.261 14.945 0.783 1.00 71.44 77 PRO A O 1
ATOM 607 N N . PHE A 1 78 ? 11.212 13.119 1.672 1.00 68.62 78 PHE A N 1
ATOM 608 C CA . PHE A 1 78 ? 12.572 13.657 1.745 1.00 68.62 78 PHE A CA 1
ATOM 609 C C . PHE A 1 78 ? 13.428 13.282 0.536 1.00 68.62 78 PHE A C 1
ATOM 611 O O . PHE A 1 78 ? 14.538 13.794 0.384 1.00 68.62 78 PHE A O 1
ATOM 618 N N . ALA A 1 79 ? 12.947 12.374 -0.316 1.00 72.38 79 ALA A N 1
ATOM 619 C CA . ALA A 1 79 ? 13.626 12.059 -1.556 1.00 72.38 79 ALA A CA 1
ATOM 620 C C . ALA A 1 79 ? 13.418 13.210 -2.548 1.00 72.38 79 ALA A C 1
ATOM 622 O O . ALA A 1 79 ? 12.289 13.605 -2.828 1.00 72.38 79 ALA A O 1
ATOM 623 N N . GLY A 1 80 ? 14.509 13.740 -3.107 1.00 78.31 80 GLY A N 1
ATOM 624 C CA . GLY A 1 80 ? 14.408 14.659 -4.240 1.00 78.31 80 GLY A CA 1
ATOM 625 C C . GLY A 1 80 ? 13.745 13.973 -5.440 1.00 78.31 80 GLY A C 1
ATOM 626 O O . GLY A 1 80 ? 13.844 12.752 -5.590 1.00 78.31 80 GLY A O 1
ATOM 627 N N . SER A 1 81 ? 13.116 14.751 -6.325 1.00 83.81 81 SER A N 1
ATOM 628 C CA . SER A 1 81 ? 12.401 14.225 -7.501 1.00 83.81 81 SER A CA 1
ATOM 629 C C . SER A 1 81 ? 13.274 13.319 -8.379 1.00 83.81 81 SER A C 1
ATOM 631 O O . SER A 1 81 ? 12.777 12.354 -8.951 1.00 83.81 81 SER A O 1
ATOM 633 N N . GLU A 1 82 ? 14.587 13.564 -8.439 1.00 86.06 82 GLU A N 1
ATOM 634 C CA . GLU A 1 82 ? 15.543 12.694 -9.139 1.00 86.06 82 GLU A CA 1
ATOM 635 C C . GLU A 1 82 ? 15.650 11.299 -8.518 1.00 86.06 82 GLU A C 1
ATOM 637 O O . GLU A 1 82 ? 15.716 10.303 -9.234 1.00 86.06 82 GLU A O 1
ATOM 642 N N . LEU A 1 83 ? 15.643 11.209 -7.188 1.00 87.25 83 LEU A N 1
ATOM 643 C CA . LEU A 1 83 ? 15.738 9.942 -6.473 1.00 87.25 83 LEU A CA 1
ATOM 644 C C . LEU A 1 83 ? 14.427 9.150 -6.573 1.00 87.25 83 LEU A C 1
ATOM 646 O O . LEU A 1 83 ? 14.456 7.936 -6.782 1.00 87.25 83 LEU A O 1
ATOM 650 N N . GLN A 1 84 ? 13.285 9.838 -6.481 1.00 90.12 84 GLN A N 1
ATOM 651 C CA . GLN A 1 84 ? 11.967 9.237 -6.701 1.00 90.12 84 GLN A CA 1
ATOM 652 C C . GLN A 1 84 ? 11.844 8.705 -8.139 1.00 90.12 84 GLN A C 1
ATOM 654 O O . GLN A 1 84 ? 11.437 7.562 -8.350 1.00 90.12 84 GLN A O 1
ATOM 659 N N . ALA A 1 85 ? 12.291 9.489 -9.126 1.00 89.75 85 ALA A N 1
ATOM 660 C CA . ALA A 1 85 ? 12.353 9.067 -10.520 1.00 89.75 85 ALA A CA 1
ATOM 661 C C . ALA A 1 85 ? 13.298 7.872 -10.716 1.00 89.75 85 ALA A C 1
ATOM 663 O O . ALA A 1 85 ? 12.939 6.906 -11.388 1.00 89.75 85 ALA A O 1
ATOM 664 N N . ALA A 1 86 ? 14.484 7.897 -10.102 1.00 89.56 86 ALA A N 1
ATOM 665 C CA . ALA A 1 86 ? 15.439 6.797 -10.162 1.00 89.56 86 ALA A CA 1
ATOM 666 C C . ALA A 1 86 ? 14.845 5.488 -9.626 1.00 89.56 86 ALA A C 1
ATOM 668 O O . ALA A 1 86 ? 15.002 4.448 -10.263 1.00 89.56 86 ALA A O 1
ATOM 669 N N . ALA A 1 87 ? 14.114 5.532 -8.508 1.00 91.44 87 ALA A N 1
ATOM 670 C CA . ALA A 1 87 ? 13.442 4.357 -7.957 1.00 91.44 87 ALA A CA 1
ATOM 671 C C . ALA A 1 87 ? 12.425 3.759 -8.943 1.00 91.44 87 ALA A C 1
ATOM 673 O O . ALA A 1 87 ? 12.446 2.550 -9.176 1.00 91.44 87 ALA A O 1
ATOM 674 N N . LEU A 1 88 ? 11.597 4.594 -9.580 1.00 92.50 88 LEU A N 1
ATOM 675 C CA . LEU A 1 88 ? 10.638 4.143 -10.594 1.00 92.50 88 LEU A CA 1
ATOM 676 C C . LEU A 1 88 ? 11.314 3.531 -11.824 1.00 92.50 88 LEU A C 1
ATOM 678 O O . LEU A 1 88 ? 10.853 2.530 -12.359 1.00 92.50 88 LEU A O 1
ATOM 682 N N . LEU A 1 89 ? 12.439 4.088 -12.261 1.00 90.19 89 LEU A N 1
ATOM 683 C CA . LEU A 1 89 ? 13.193 3.561 -13.400 1.00 90.19 89 LEU A CA 1
ATOM 684 C C . LEU A 1 89 ? 13.854 2.219 -13.089 1.00 90.19 89 LEU A C 1
ATOM 686 O O . LEU A 1 89 ? 13.915 1.332 -13.942 1.00 90.19 89 LEU A O 1
ATOM 690 N N . VAL A 1 90 ? 14.327 2.049 -11.854 1.00 88.31 90 VAL A N 1
ATOM 691 C CA . VAL A 1 90 ? 14.813 0.754 -11.374 1.00 88.31 90 VAL A CA 1
ATOM 692 C C . VAL A 1 90 ? 13.661 -0.256 -11.336 1.00 88.31 90 VAL A C 1
ATOM 694 O O . VAL A 1 90 ? 13.850 -1.372 -11.807 1.00 88.31 90 VAL A O 1
ATOM 697 N N . MET A 1 91 ? 12.459 0.125 -10.875 1.00 90.62 91 MET A N 1
ATOM 698 C CA . MET A 1 91 ? 11.279 -0.751 -10.970 1.00 90.62 91 MET A CA 1
ATOM 699 C C . MET A 1 91 ? 10.999 -1.132 -12.426 1.00 90.62 91 MET A C 1
ATOM 701 O O . MET A 1 91 ? 10.933 -2.317 -12.738 1.00 90.62 91 MET A O 1
ATOM 705 N N . GLN A 1 92 ? 10.921 -0.150 -13.331 1.00 88.50 92 GLN A N 1
ATOM 706 C CA . GLN A 1 92 ? 10.641 -0.387 -14.746 1.00 88.50 92 GLN A CA 1
ATOM 707 C C . GLN A 1 92 ? 11.648 -1.359 -15.365 1.00 88.50 92 GLN A C 1
ATOM 709 O O . GLN A 1 92 ? 11.259 -2.367 -15.932 1.00 88.50 92 GLN A O 1
ATOM 714 N N . SER A 1 93 ? 12.947 -1.115 -15.203 1.00 83.19 93 SER A N 1
ATOM 715 C CA . SER A 1 93 ? 13.992 -1.979 -15.777 1.00 83.19 93 SER A CA 1
ATOM 716 C C . SER A 1 93 ? 14.031 -3.398 -15.195 1.00 83.19 93 SER A C 1
ATOM 718 O O . SER A 1 93 ? 14.549 -4.311 -15.837 1.00 83.19 93 SER A O 1
ATOM 720 N N . LEU A 1 94 ? 13.487 -3.603 -13.993 1.00 82.94 94 LEU A N 1
ATOM 721 C CA . LEU A 1 94 ? 13.464 -4.894 -13.305 1.00 82.94 94 LEU A CA 1
ATOM 722 C C . LEU A 1 94 ? 12.068 -5.530 -13.281 1.00 82.94 94 LEU A C 1
ATOM 724 O O . LEU A 1 94 ? 11.871 -6.495 -12.541 1.00 82.94 94 LEU A O 1
ATOM 728 N N . HIS A 1 95 ? 11.119 -5.039 -14.089 1.00 84.06 95 HIS A N 1
ATOM 729 C CA . HIS A 1 95 ? 9.724 -5.488 -14.061 1.00 84.06 95 HIS A CA 1
ATOM 730 C C . HIS A 1 95 ? 9.611 -7.018 -14.167 1.00 84.06 95 HIS A C 1
ATOM 732 O O . HIS A 1 95 ? 8.976 -7.641 -13.324 1.00 84.06 95 HIS A O 1
ATOM 738 N N . SER A 1 96 ? 10.326 -7.644 -15.111 1.00 77.88 96 SER A N 1
ATOM 739 C CA . SER A 1 96 ? 10.280 -9.093 -15.362 1.00 77.88 96 SER A CA 1
ATOM 740 C C . SER A 1 96 ? 10.837 -9.928 -14.210 1.00 77.88 96 SER A C 1
ATOM 742 O O . SER A 1 96 ? 10.451 -11.080 -14.040 1.00 77.88 96 SER A O 1
ATOM 744 N N . ARG A 1 97 ? 11.721 -9.341 -13.396 1.00 78.12 97 ARG A N 1
ATOM 745 C CA . ARG A 1 97 ? 12.316 -9.980 -12.216 1.00 78.12 97 ARG A CA 1
ATOM 746 C C . ARG A 1 97 ? 11.468 -9.798 -10.968 1.00 78.12 97 ARG A C 1
ATOM 748 O O . ARG A 1 97 ? 11.559 -10.614 -10.056 1.00 78.12 97 ARG A O 1
ATOM 755 N N . ILE A 1 98 ? 10.682 -8.724 -10.912 1.00 82.88 98 ILE A N 1
ATOM 756 C CA . ILE A 1 98 ? 9.737 -8.502 -9.821 1.00 82.88 98 ILE A CA 1
ATOM 757 C C . ILE A 1 98 ? 8.504 -9.382 -10.035 1.00 82.88 98 ILE A C 1
ATOM 759 O O . ILE A 1 98 ? 8.158 -10.175 -9.158 1.00 82.88 98 ILE A O 1
ATOM 763 N N . HIS A 1 99 ? 7.875 -9.266 -11.207 1.00 85.88 99 HIS A N 1
ATOM 764 C CA . HIS A 1 99 ? 6.786 -10.136 -11.628 1.00 85.88 99 HIS A CA 1
ATOM 765 C C . HIS A 1 99 ? 6.567 -10.065 -13.150 1.00 85.88 99 HIS A C 1
ATOM 767 O O . HIS A 1 99 ? 6.500 -8.985 -13.731 1.00 85.88 99 HIS A O 1
ATOM 773 N N . GLY A 1 100 ? 6.379 -11.206 -13.819 1.00 84.75 100 GLY A N 1
ATOM 774 C CA . GLY A 1 100 ? 6.197 -11.233 -15.279 1.00 84.75 100 GLY A CA 1
ATOM 775 C C . GLY A 1 100 ? 4.984 -10.427 -15.772 1.00 84.75 100 GLY A C 1
ATOM 776 O O . GLY A 1 100 ? 5.056 -9.784 -16.817 1.00 84.75 100 GLY A O 1
ATOM 777 N N . ALA A 1 101 ? 3.898 -10.401 -14.992 1.00 87.12 101 ALA A N 1
ATOM 778 C CA . ALA A 1 101 ? 2.638 -9.763 -15.389 1.00 87.12 101 ALA A CA 1
ATOM 779 C C . ALA A 1 101 ? 2.679 -8.224 -15.408 1.00 87.12 101 ALA A C 1
ATOM 781 O O . ALA A 1 101 ? 1.947 -7.606 -16.175 1.00 87.12 101 ALA A O 1
ATOM 782 N N . VAL A 1 102 ? 3.539 -7.580 -14.607 1.00 90.06 102 VAL A N 1
ATOM 783 C CA . VAL A 1 102 ? 3.482 -6.115 -14.431 1.00 90.06 102 VAL A CA 1
ATOM 784 C C . VAL A 1 102 ? 4.090 -5.320 -15.586 1.00 90.06 102 VAL A C 1
ATOM 786 O O . VAL A 1 102 ? 3.946 -4.103 -15.621 1.00 90.06 102 VAL A O 1
ATOM 789 N N . GLY A 1 103 ? 4.760 -5.975 -16.541 1.00 88.06 103 GLY A N 1
ATOM 790 C CA . GLY A 1 103 ? 5.517 -5.291 -17.595 1.00 88.06 103 GLY A CA 1
ATOM 791 C C . GLY A 1 103 ? 4.687 -4.300 -18.413 1.00 88.06 103 GLY A C 1
ATOM 792 O O . GLY A 1 103 ? 5.090 -3.150 -18.569 1.00 88.06 103 GLY A O 1
ATOM 793 N N . ALA A 1 104 ? 3.510 -4.713 -18.894 1.00 89.12 104 ALA A N 1
ATOM 794 C CA . ALA A 1 104 ? 2.637 -3.842 -19.684 1.00 89.12 104 ALA A CA 1
ATOM 795 C C . ALA A 1 104 ? 2.130 -2.646 -18.860 1.00 89.12 104 ALA A C 1
ATOM 797 O O . ALA A 1 104 ? 2.314 -1.502 -19.272 1.00 89.12 104 ALA A O 1
ATOM 798 N N . THR A 1 105 ? 1.580 -2.909 -17.670 1.00 91.69 105 THR A N 1
ATOM 799 C CA . THR A 1 105 ? 1.052 -1.887 -16.751 1.00 91.69 105 THR A CA 1
ATOM 800 C C . THR A 1 105 ? 2.129 -0.889 -16.327 1.00 91.69 105 THR A C 1
ATOM 802 O O . THR A 1 105 ? 1.904 0.315 -16.280 1.00 91.69 105 THR A O 1
ATOM 805 N N . TRP A 1 106 ? 3.344 -1.353 -16.044 1.00 94.12 106 TRP A N 1
ATOM 806 C CA . TRP A 1 106 ? 4.437 -0.472 -15.634 1.00 94.12 106 TRP A CA 1
ATOM 807 C C . TRP A 1 106 ? 4.959 0.377 -16.788 1.00 94.12 106 TRP A C 1
ATOM 809 O O . TRP A 1 106 ? 5.293 1.541 -16.578 1.00 94.12 106 TRP A O 1
ATOM 819 N N . ASN A 1 107 ? 4.971 -0.156 -18.010 1.00 90.00 107 ASN A N 1
ATOM 820 C CA . ASN A 1 107 ? 5.361 0.605 -19.193 1.00 90.00 107 ASN A CA 1
ATOM 821 C C . ASN A 1 107 ? 4.376 1.725 -19.550 1.00 90.00 107 ASN A C 1
ATOM 823 O O . ASN A 1 107 ? 4.780 2.673 -20.219 1.00 90.00 107 ASN A O 1
ATOM 827 N N . THR A 1 108 ? 3.126 1.659 -19.086 1.00 91.69 108 THR A N 1
ATOM 828 C CA . THR A 1 108 ? 2.148 2.743 -19.246 1.00 91.69 108 THR A CA 1
ATOM 829 C C . THR A 1 108 ? 2.153 3.708 -18.062 1.00 91.69 108 THR A C 1
ATOM 831 O O . THR A 1 108 ? 2.209 4.919 -18.264 1.00 91.69 108 THR A O 1
ATOM 834 N N . GLU A 1 109 ? 2.146 3.199 -16.828 1.00 93.12 109 GLU A N 1
ATOM 835 C CA . GLU A 1 109 ? 1.984 4.017 -15.618 1.00 93.12 109 GLU A CA 1
ATOM 836 C C . GLU A 1 109 ? 3.266 4.761 -15.206 1.00 93.12 109 GLU A C 1
ATOM 838 O O . GLU A 1 109 ? 3.219 5.935 -14.829 1.00 93.12 109 GLU A O 1
ATOM 843 N N . ILE A 1 110 ? 4.439 4.120 -15.298 1.00 93.00 110 ILE A N 1
ATOM 844 C CA . ILE A 1 110 ? 5.702 4.724 -14.837 1.00 93.00 110 ILE A CA 1
ATOM 845 C C . ILE A 1 110 ? 6.053 6.001 -15.621 1.00 93.00 110 ILE A C 1
ATOM 847 O O . ILE A 1 110 ? 6.404 6.998 -14.982 1.00 93.00 110 ILE A O 1
ATOM 851 N N . PRO A 1 111 ? 5.928 6.058 -16.963 1.00 92.19 111 PRO A N 1
ATOM 852 C CA . PRO A 1 111 ? 6.143 7.300 -17.703 1.00 92.19 111 PRO A CA 1
ATOM 853 C C . PRO A 1 111 ? 5.244 8.461 -17.254 1.00 92.19 111 PRO A C 1
ATOM 855 O O . PRO A 1 111 ? 5.718 9.597 -17.191 1.00 92.19 111 PRO A O 1
ATOM 858 N N . LEU A 1 112 ? 3.984 8.193 -16.889 1.00 91.31 112 LEU A N 1
ATOM 859 C CA . LEU A 1 112 ? 3.049 9.214 -16.395 1.00 91.31 112 LEU A CA 1
ATOM 860 C C . LEU A 1 112 ? 3.489 9.762 -15.030 1.00 91.31 112 LEU A C 1
ATOM 862 O O . LEU A 1 112 ? 3.490 10.977 -14.815 1.00 91.31 112 LEU A O 1
ATOM 866 N N . LEU A 1 113 ? 3.932 8.881 -14.127 1.00 91.88 113 LEU A N 1
ATOM 867 C CA . LEU A 1 113 ? 4.498 9.275 -12.834 1.00 91.88 113 LEU A CA 1
ATOM 868 C C . LEU A 1 113 ? 5.775 10.114 -13.006 1.00 91.88 113 LEU A C 1
ATOM 870 O O . LEU A 1 113 ? 5.941 11.145 -12.353 1.00 91.88 113 LEU A O 1
ATOM 874 N N . LEU A 1 114 ? 6.661 9.722 -13.925 1.00 90.50 114 LEU A N 1
ATOM 875 C CA . LEU A 1 114 ? 7.881 10.475 -14.229 1.00 90.50 114 LEU A CA 1
ATOM 876 C C . LEU A 1 114 ? 7.576 11.856 -14.822 1.00 90.50 114 LEU A C 1
ATOM 878 O O . LEU A 1 114 ? 8.249 12.831 -14.485 1.00 90.50 114 LEU A O 1
ATOM 882 N N . GLN A 1 115 ? 6.557 11.965 -15.678 1.00 88.06 115 GLN A N 1
ATOM 883 C CA . GLN A 1 115 ? 6.129 13.243 -16.244 1.00 88.06 115 GLN A CA 1
ATOM 884 C C . GLN A 1 115 ? 5.612 14.201 -15.162 1.00 88.06 115 GLN A C 1
ATOM 886 O O . GLN A 1 115 ? 5.896 15.401 -15.225 1.00 88.06 115 GLN A O 1
ATOM 891 N N . TYR A 1 116 ? 4.896 13.672 -14.165 1.00 86.19 116 TYR A N 1
ATOM 892 C CA . TYR A 1 116 ? 4.427 14.439 -13.012 1.00 86.19 116 TYR A CA 1
ATOM 893 C C . TYR A 1 116 ? 5.600 14.997 -12.190 1.00 86.19 116 TYR A C 1
ATOM 895 O O . TYR A 1 116 ? 5.636 16.196 -11.919 1.00 86.19 116 TYR A O 1
ATOM 903 N N . LEU A 1 117 ? 6.613 14.171 -11.888 1.00 84.56 117 LEU A N 1
ATOM 904 C CA . LEU A 1 117 ? 7.820 14.607 -11.167 1.00 84.56 117 LEU A CA 1
ATOM 905 C C . LEU A 1 117 ? 8.629 15.675 -11.917 1.00 84.56 117 LEU A C 1
ATOM 907 O O . LEU A 1 117 ? 9.239 16.538 -11.294 1.00 84.56 117 LEU A O 1
ATOM 911 N N . GLN A 1 118 ? 8.633 15.637 -13.252 1.00 79.31 118 GLN A N 1
ATOM 912 C CA . GLN A 1 118 ? 9.341 16.611 -14.090 1.00 79.31 118 GLN A CA 1
ATOM 913 C C . GLN A 1 118 ? 8.611 17.962 -14.215 1.00 79.31 118 GLN A C 1
ATOM 915 O O . GLN A 1 118 ? 9.098 18.843 -14.922 1.00 79.31 118 GLN A O 1
ATOM 920 N N . GLY A 1 119 ? 7.430 18.133 -13.603 1.00 68.62 119 GLY A N 1
ATOM 921 C CA . GLY A 1 119 ? 6.656 19.382 -13.653 1.00 68.62 119 GLY A CA 1
ATOM 922 C C . GLY A 1 119 ? 6.120 19.746 -15.045 1.00 68.62 119 GLY A C 1
ATOM 923 O O . GLY A 1 119 ? 5.538 20.816 -15.230 1.00 68.62 119 GLY A O 1
ATOM 924 N N . LYS A 1 120 ? 6.274 18.851 -16.034 1.00 54.47 120 LYS A N 1
ATOM 925 C CA . LYS A 1 120 ? 5.933 19.094 -17.446 1.00 54.47 120 LYS A CA 1
ATOM 926 C C . LYS A 1 120 ? 4.441 19.288 -17.702 1.00 54.47 120 LYS A C 1
ATOM 928 O O . LYS A 1 120 ? 4.081 19.726 -18.788 1.00 54.47 120 LYS A O 1
ATOM 933 N N . VAL A 1 121 ? 3.585 18.948 -16.741 1.00 50.84 121 VAL A N 1
ATOM 934 C CA . VAL A 1 121 ? 2.132 19.020 -16.920 1.00 50.84 121 VAL A CA 1
ATOM 935 C C . VAL A 1 121 ? 1.572 20.397 -16.550 1.00 50.84 121 VAL A C 1
ATOM 937 O O . VAL A 1 121 ? 0.617 20.805 -17.196 1.00 50.84 121 VAL A O 1
ATOM 940 N N . LEU A 1 122 ? 2.151 21.149 -15.597 1.00 47.22 122 LEU A N 1
ATOM 941 C CA . LEU A 1 122 ? 1.493 22.366 -15.072 1.00 47.22 122 LEU A CA 1
ATOM 942 C C . LEU A 1 122 ? 2.404 23.489 -14.528 1.00 47.22 122 LEU A C 1
ATOM 944 O O . LEU A 1 122 ? 1.878 24.448 -13.977 1.00 47.22 122 LEU A O 1
ATOM 948 N N . GLY A 1 123 ? 3.737 23.428 -14.644 1.00 47.00 123 GLY A N 1
ATOM 949 C CA . GLY A 1 123 ? 4.616 24.517 -14.164 1.00 47.00 123 GLY A CA 1
ATOM 950 C C . GLY A 1 123 ? 4.634 24.732 -12.639 1.00 47.00 123 GLY A C 1
ATOM 951 O O . GLY A 1 123 ? 5.345 25.609 -12.153 1.00 47.00 123 GLY A O 1
ATOM 952 N N . ASN A 1 124 ? 3.903 23.907 -11.885 1.00 56.41 124 ASN A N 1
ATOM 953 C CA . ASN A 1 124 ? 3.840 23.932 -10.429 1.00 56.41 124 ASN A CA 1
ATOM 954 C C . ASN A 1 124 ? 4.709 22.819 -9.832 1.00 56.41 124 ASN A C 1
ATOM 956 O O . ASN A 1 124 ? 4.850 21.740 -10.410 1.00 56.41 124 ASN A O 1
ATOM 960 N N . ILE A 1 125 ? 5.269 23.093 -8.652 1.00 63.19 125 ILE A N 1
ATOM 961 C CA . ILE A 1 125 ? 5.983 22.111 -7.828 1.00 63.19 125 ILE A CA 1
ATOM 962 C C . ILE A 1 125 ? 5.029 20.930 -7.554 1.00 63.19 125 ILE A C 1
ATOM 964 O O . ILE A 1 125 ? 3.878 21.187 -7.189 1.00 63.19 125 ILE A O 1
ATOM 968 N N . PRO A 1 126 ? 5.464 19.666 -7.737 1.00 69.00 126 PRO A N 1
ATOM 969 C CA . PRO A 1 126 ? 4.642 18.495 -7.443 1.00 69.00 126 PRO A CA 1
ATOM 970 C C . PRO A 1 126 ? 4.103 18.544 -6.008 1.00 69.00 126 PRO A C 1
ATOM 972 O O . PRO A 1 126 ? 4.874 18.704 -5.061 1.00 69.00 126 PRO A O 1
ATOM 975 N N . ASP A 1 127 ? 2.787 18.409 -5.846 1.00 83.06 127 ASP A N 1
ATOM 976 C CA . ASP A 1 127 ? 2.171 18.301 -4.525 1.00 83.06 127 ASP A CA 1
ATOM 977 C C . ASP A 1 127 ? 2.483 16.917 -3.944 1.00 83.06 127 ASP A C 1
ATOM 979 O O . ASP A 1 127 ? 2.201 15.889 -4.565 1.00 83.06 127 ASP A O 1
ATOM 983 N N . ALA A 1 128 ? 3.069 16.886 -2.748 1.00 83.62 128 ALA A N 1
ATOM 984 C CA . ALA A 1 128 ? 3.477 15.652 -2.089 1.00 83.62 128 ALA A CA 1
ATOM 985 C C . ALA A 1 128 ? 2.283 14.719 -1.820 1.00 83.62 128 ALA A C 1
ATOM 987 O O . ALA A 1 128 ? 2.418 13.503 -1.956 1.00 83.62 128 ALA A O 1
ATOM 988 N N . ALA A 1 129 ? 1.111 15.272 -1.486 1.00 86.19 129 ALA A N 1
ATOM 989 C CA . ALA A 1 129 ? -0.081 14.473 -1.208 1.00 86.19 129 ALA A CA 1
ATOM 990 C C . ALA A 1 129 ? -0.658 13.840 -2.485 1.00 86.19 129 ALA A C 1
ATOM 992 O O . ALA A 1 129 ? -1.047 12.669 -2.490 1.00 86.19 129 ALA A O 1
ATOM 993 N N . GLU A 1 130 ? -0.693 14.596 -3.583 1.00 88.69 130 GLU A N 1
ATOM 994 C CA . GLU A 1 130 ? -1.104 14.090 -4.894 1.00 88.69 130 GLU A CA 1
ATOM 995 C C . GLU A 1 130 ? -0.103 13.075 -5.466 1.00 88.69 130 GLU A C 1
ATOM 997 O O . GLU A 1 130 ? -0.516 12.053 -6.016 1.00 88.69 130 GLU A O 1
ATOM 1002 N N . TRP A 1 131 ? 1.203 13.305 -5.298 1.00 90.44 131 TRP A N 1
ATOM 1003 C CA . TRP A 1 131 ? 2.235 12.332 -5.663 1.00 90.44 131 TRP A CA 1
ATOM 1004 C C . TRP A 1 131 ? 2.020 10.996 -4.957 1.00 90.44 131 TRP A C 1
ATOM 1006 O O . TRP A 1 131 ? 1.972 9.939 -5.588 1.00 90.44 131 TRP A O 1
ATOM 1016 N N . GLU A 1 132 ? 1.846 11.055 -3.640 1.00 91.06 132 GLU A N 1
ATOM 1017 C CA . GLU A 1 132 ? 1.628 9.880 -2.815 1.00 91.06 132 GLU A CA 1
ATOM 1018 C C . GLU A 1 132 ? 0.371 9.116 -3.247 1.00 91.06 132 GLU A C 1
ATOM 1020 O O . GLU A 1 132 ? 0.406 7.894 -3.401 1.00 91.06 132 GLU A O 1
ATOM 1025 N N . ARG A 1 133 ? -0.726 9.832 -3.520 1.00 91.12 133 ARG A N 1
ATOM 1026 C CA . ARG A 1 133 ? -1.971 9.249 -4.035 1.00 91.12 133 ARG A CA 1
ATOM 1027 C C . ARG A 1 133 ? -1.746 8.495 -5.347 1.00 91.12 133 ARG A C 1
ATOM 1029 O O . ARG A 1 133 ? -2.200 7.358 -5.474 1.00 91.12 133 ARG A O 1
ATOM 1036 N N . ARG A 1 134 ? -1.023 9.094 -6.297 1.00 93.50 134 ARG A N 1
ATOM 1037 C CA . ARG A 1 134 ? -0.701 8.468 -7.592 1.00 93.50 134 ARG A CA 1
ATOM 1038 C C . ARG A 1 134 ? 0.163 7.226 -7.425 1.00 93.50 134 ARG A C 1
ATOM 1040 O O . ARG A 1 134 ? -0.089 6.216 -8.075 1.00 93.50 134 ARG A O 1
ATOM 1047 N N . LEU A 1 135 ? 1.142 7.269 -6.525 1.00 94.56 135 LEU A N 1
ATOM 1048 C CA . LEU A 1 135 ? 2.005 6.123 -6.253 1.00 94.56 135 LEU A CA 1
ATOM 1049 C C . LEU A 1 135 ? 1.234 4.956 -5.610 1.00 94.56 135 LEU A C 1
ATOM 1051 O O . LEU A 1 135 ? 1.480 3.797 -5.941 1.00 94.56 135 LEU A O 1
ATOM 1055 N N . LEU A 1 136 ? 0.270 5.243 -4.732 1.00 95.25 136 LEU A N 1
ATOM 1056 C CA . LEU A 1 136 ? -0.610 4.225 -4.148 1.00 95.25 136 LEU A CA 1
ATOM 1057 C C . LEU A 1 136 ? -1.586 3.645 -5.183 1.00 95.25 136 LEU A C 1
ATOM 1059 O O . LEU A 1 136 ? -1.842 2.443 -5.168 1.00 95.25 136 LEU A O 1
ATOM 1063 N N . GLN A 1 137 ? -2.085 4.462 -6.116 1.00 94.88 137 GLN A N 1
ATOM 1064 C CA . GLN A 1 137 ? -2.890 3.982 -7.243 1.00 94.88 137 GLN A CA 1
ATOM 1065 C C . GLN A 1 137 ? -2.075 3.069 -8.169 1.00 94.88 137 GLN A C 1
ATOM 1067 O O . GLN A 1 137 ? -2.554 2.003 -8.549 1.00 94.88 137 GLN A O 1
ATOM 1072 N N . PHE A 1 138 ? -0.826 3.438 -8.462 1.00 96.31 138 PHE A N 1
ATOM 1073 C CA . PHE A 1 138 ? 0.116 2.587 -9.189 1.00 96.31 138 PHE A CA 1
ATOM 1074 C C . PHE A 1 138 ? 0.353 1.249 -8.475 1.00 96.31 138 PHE A C 1
ATOM 1076 O O . PHE A 1 138 ? 0.326 0.198 -9.117 1.00 96.31 138 PHE A O 1
ATOM 1083 N N . LEU A 1 139 ? 0.543 1.261 -7.150 1.00 96.81 139 LEU A N 1
ATOM 1084 C CA . LEU A 1 139 ? 0.680 0.037 -6.357 1.00 96.81 139 LEU A CA 1
ATOM 1085 C C . LEU A 1 139 ? -0.569 -0.845 -6.477 1.00 96.81 139 LEU A C 1
ATOM 1087 O O . LEU A 1 139 ? -0.441 -2.038 -6.738 1.00 96.81 139 LEU A O 1
ATOM 1091 N N . ARG A 1 140 ? -1.766 -0.266 -6.343 1.00 95.44 140 ARG A N 1
ATOM 1092 C CA . ARG A 1 140 ? -3.033 -0.996 -6.478 1.00 95.44 140 ARG A CA 1
ATOM 1093 C C . ARG A 1 140 ? -3.173 -1.643 -7.859 1.00 95.44 140 ARG A C 1
ATOM 1095 O O . ARG A 1 140 ? -3.346 -2.854 -7.931 1.00 95.44 140 ARG A O 1
ATOM 1102 N N . ALA A 1 141 ? -2.984 -0.876 -8.934 1.00 95.06 141 ALA A N 1
ATOM 1103 C CA . ALA A 1 141 ? -3.037 -1.393 -10.304 1.00 95.06 141 ALA A CA 1
ATOM 1104 C C . ALA A 1 141 ? -1.983 -2.489 -10.558 1.00 95.06 141 ALA A C 1
ATOM 1106 O O . ALA A 1 141 ? -2.231 -3.461 -11.272 1.00 95.06 141 ALA A O 1
ATOM 1107 N N . SER A 1 142 ? -0.803 -2.363 -9.939 1.00 95.44 142 SER A N 1
ATOM 1108 C CA . SER A 1 142 ? 0.242 -3.388 -10.005 1.00 95.44 142 SER A CA 1
ATOM 1109 C C . SER A 1 142 ? -0.200 -4.692 -9.343 1.00 95.44 142 SER A C 1
ATOM 1111 O O . SER A 1 142 ? 0.004 -5.755 -9.919 1.00 95.44 142 SER A O 1
ATOM 1113 N N . LEU A 1 143 ? -0.820 -4.624 -8.162 1.00 95.75 143 LEU A N 1
ATOM 1114 C CA . LEU A 1 143 ? -1.313 -5.800 -7.437 1.00 95.75 143 LEU A CA 1
ATOM 1115 C C . LEU A 1 143 ? -2.489 -6.470 -8.154 1.00 95.75 143 LEU A C 1
ATOM 1117 O O . LEU A 1 143 ? -2.504 -7.692 -8.276 1.00 95.75 143 LEU A O 1
ATOM 1121 N N . GLU A 1 144 ? -3.408 -5.681 -8.712 1.00 94.31 144 GLU A N 1
ATOM 1122 C CA . GLU A 1 144 ? -4.501 -6.178 -9.559 1.00 94.31 144 GLU A CA 1
ATOM 1123 C C . GLU A 1 144 ? -3.971 -6.899 -10.805 1.00 94.31 144 GLU A C 1
ATOM 1125 O O . GLU A 1 144 ? -4.464 -7.965 -11.162 1.00 94.31 144 GLU A O 1
ATOM 1130 N N . THR A 1 145 ? -2.922 -6.359 -11.438 1.00 93.50 145 THR A N 1
ATOM 1131 C CA . THR A 1 145 ? -2.269 -6.998 -12.594 1.00 93.50 145 THR A CA 1
ATOM 1132 C C . THR A 1 145 ? -1.578 -8.312 -12.209 1.00 93.50 145 THR A C 1
ATOM 1134 O O . THR A 1 145 ? -1.517 -9.238 -13.015 1.00 93.50 145 THR A O 1
ATOM 1137 N N . ILE A 1 146 ? -1.015 -8.397 -10.998 1.00 93.94 146 ILE A N 1
ATOM 1138 C CA . ILE A 1 146 ? -0.348 -9.609 -10.504 1.00 93.94 146 ILE A CA 1
ATOM 1139 C C . ILE A 1 146 ? -1.372 -10.713 -10.228 1.00 93.94 146 ILE A C 1
ATOM 1141 O O . ILE A 1 146 ? -1.140 -11.846 -10.641 1.00 93.94 146 ILE A O 1
ATOM 1145 N N . GLY A 1 147 ? -2.481 -10.393 -9.554 1.00 90.12 147 GLY A N 1
ATOM 1146 C CA . GLY A 1 147 ? -3.581 -11.334 -9.305 1.00 90.12 147 GLY A CA 1
ATOM 1147 C C . GLY A 1 147 ? -3.202 -12.595 -8.509 1.00 90.12 147 GLY A C 1
ATOM 1148 O O . GLY A 1 147 ? -3.951 -13.566 -8.526 1.00 90.12 147 GLY A O 1
ATOM 1149 N N . ASP A 1 148 ? -2.042 -12.601 -7.843 1.00 92.81 148 ASP A N 1
ATOM 1150 C CA . ASP A 1 148 ? -1.528 -13.698 -7.012 1.00 92.81 148 ASP A CA 1
ATOM 1151 C C . ASP A 1 148 ? -1.580 -13.288 -5.531 1.00 92.81 148 ASP A C 1
ATOM 1153 O O . ASP A 1 148 ? -0.844 -12.404 -5.068 1.00 92.81 148 ASP A O 1
ATOM 1157 N N . ASP A 1 149 ? -2.453 -13.954 -4.776 1.00 91.38 149 ASP A N 1
ATOM 1158 C CA . ASP A 1 149 ? -2.646 -13.723 -3.344 1.00 91.38 149 ASP A CA 1
ATOM 1159 C C . ASP A 1 149 ? -1.413 -14.081 -2.516 1.00 91.38 149 ASP A C 1
ATOM 1161 O O . ASP A 1 149 ? -1.023 -13.323 -1.625 1.00 91.38 149 ASP A O 1
ATOM 1165 N N . ALA A 1 150 ? -0.734 -15.185 -2.837 1.00 93.25 150 ALA A N 1
ATOM 1166 C CA . ALA A 1 150 ? 0.460 -15.614 -2.117 1.00 93.25 150 ALA A CA 1
ATOM 1167 C C . ALA A 1 150 ? 1.629 -14.646 -2.353 1.00 93.25 150 ALA A C 1
ATOM 1169 O O . ALA A 1 150 ? 2.494 -14.468 -1.485 1.00 93.25 150 ALA A O 1
ATOM 1170 N N . TRP A 1 151 ? 1.690 -14.025 -3.531 1.00 93.50 151 TRP A N 1
ATOM 1171 C CA . TRP A 1 151 ? 2.630 -12.944 -3.824 1.00 93.50 151 TRP A CA 1
ATOM 1172 C C . TRP A 1 151 ? 2.266 -11.665 -3.051 1.00 93.50 151 TRP A C 1
ATOM 1174 O O . TRP A 1 151 ? 3.106 -11.096 -2.350 1.00 93.50 151 TRP A O 1
ATOM 1184 N N . THR A 1 152 ? 0.995 -11.258 -3.075 1.00 95.19 152 THR A N 1
ATOM 1185 C CA . THR A 1 152 ? 0.499 -10.070 -2.352 1.00 95.19 152 THR A CA 1
ATOM 1186 C C . THR A 1 152 ? 0.714 -10.192 -0.841 1.00 95.19 152 THR A C 1
ATOM 1188 O O . THR A 1 152 ? 1.213 -9.267 -0.192 1.00 95.19 152 THR A O 1
ATOM 1191 N N . LYS A 1 153 ? 0.460 -11.376 -0.279 1.00 94.62 153 LYS A N 1
ATOM 1192 C CA . LYS A 1 153 ? 0.750 -11.723 1.114 1.00 94.62 153 LYS A CA 1
ATOM 1193 C C . LYS A 1 153 ? 2.228 -11.547 1.444 1.00 94.62 153 LYS A C 1
ATOM 1195 O O . LYS A 1 153 ? 2.566 -10.855 2.404 1.00 94.62 153 LYS A O 1
ATOM 1200 N N . ARG A 1 154 ? 3.134 -12.089 0.624 1.00 94.06 154 ARG A N 1
ATOM 1201 C CA . ARG A 1 154 ? 4.585 -11.918 0.815 1.00 94.06 154 ARG A CA 1
ATOM 1202 C C . ARG A 1 154 ? 5.016 -10.451 0.740 1.00 94.06 154 ARG A C 1
ATOM 1204 O O . ARG A 1 154 ? 5.890 -10.047 1.510 1.00 94.06 154 ARG A O 1
ATOM 1211 N N . LEU A 1 155 ? 4.392 -9.642 -0.121 1.00 95.38 155 LEU A N 1
ATOM 1212 C CA . LEU A 1 155 ? 4.633 -8.197 -0.160 1.00 95.38 155 LEU A CA 1
ATOM 1213 C C . LEU A 1 155 ? 4.190 -7.513 1.136 1.00 95.38 155 LEU A C 1
ATOM 1215 O O . LEU A 1 155 ? 4.941 -6.701 1.678 1.00 95.38 155 LEU A O 1
ATOM 1219 N N . SER A 1 156 ? 3.012 -7.861 1.657 1.00 96.19 156 SER A N 1
ATOM 1220 C CA . SER A 1 156 ? 2.515 -7.299 2.917 1.00 96.19 156 SER A CA 1
ATOM 1221 C C . SER A 1 156 ? 3.444 -7.624 4.093 1.00 96.19 156 SER A C 1
ATOM 1223 O O . SER A 1 156 ? 3.788 -6.721 4.852 1.00 96.19 156 SER A O 1
ATOM 1225 N N . CYS A 1 157 ? 3.977 -8.852 4.174 1.00 94.56 157 CYS A N 1
ATOM 1226 C CA . CYS A 1 157 ? 4.970 -9.224 5.184 1.00 94.56 157 CYS A CA 1
ATOM 1227 C C . CYS A 1 157 ? 6.257 -8.394 5.053 1.00 94.56 157 CYS A C 1
ATOM 1229 O O . CYS A 1 157 ? 6.787 -7.912 6.052 1.00 94.56 157 CYS A O 1
ATOM 1231 N N . ALA A 1 158 ? 6.748 -8.179 3.826 1.00 92.94 158 ALA A N 1
ATOM 1232 C CA . ALA A 1 158 ? 7.938 -7.362 3.576 1.00 92.94 158 ALA A CA 1
ATOM 1233 C C . ALA A 1 158 ? 7.731 -5.881 3.955 1.00 92.94 158 ALA A C 1
ATOM 1235 O O . ALA A 1 158 ? 8.646 -5.225 4.458 1.00 92.94 158 ALA A O 1
ATOM 1236 N N . LEU A 1 159 ? 6.532 -5.338 3.718 1.00 94.31 159 LEU A N 1
ATOM 1237 C CA . LEU A 1 159 ? 6.157 -3.983 4.129 1.00 94.31 159 LEU A CA 1
ATOM 1238 C C . LEU A 1 159 ? 6.014 -3.873 5.652 1.00 94.31 159 LEU A C 1
ATOM 1240 O O . LEU A 1 159 ? 6.572 -2.943 6.229 1.00 94.31 159 LEU A O 1
ATOM 1244 N N . SER A 1 160 ? 5.345 -4.837 6.289 1.00 93.81 160 SER A N 1
ATOM 1245 C CA . SER A 1 160 ? 5.179 -4.926 7.745 1.00 93.81 160 SER A CA 1
ATOM 1246 C C . SER A 1 160 ? 6.533 -4.996 8.460 1.00 93.81 160 SER A C 1
ATOM 1248 O O . SER A 1 160 ? 6.813 -4.189 9.343 1.00 93.81 160 SER A O 1
ATOM 1250 N N . GLN A 1 161 ? 7.445 -5.856 7.995 1.00 91.31 161 GLN A N 1
ATOM 1251 C CA . GLN A 1 161 ? 8.786 -5.974 8.571 1.00 91.31 161 GLN A CA 1
ATOM 1252 C C . GLN A 1 161 ? 9.585 -4.665 8.477 1.00 91.31 161 GLN A C 1
ATOM 1254 O O . GLN A 1 161 ? 10.300 -4.299 9.415 1.00 91.31 161 GLN A O 1
ATOM 1259 N N . ARG A 1 162 ? 9.481 -3.941 7.353 1.00 88.62 162 ARG A N 1
ATOM 1260 C CA . ARG A 1 162 ? 10.144 -2.636 7.219 1.00 88.62 162 ARG A CA 1
ATOM 1261 C C . ARG A 1 162 ? 9.488 -1.558 8.065 1.00 88.62 162 ARG A C 1
ATOM 1263 O O . ARG A 1 162 ? 10.213 -0.748 8.625 1.00 88.62 162 ARG A O 1
ATOM 1270 N N . LEU A 1 163 ? 8.165 -1.566 8.186 1.00 90.56 163 LEU A N 1
ATOM 1271 C CA . LEU A 1 163 ? 7.434 -0.654 9.058 1.00 90.56 163 LEU A CA 1
ATOM 1272 C C . LEU A 1 163 ? 7.860 -0.821 10.525 1.00 90.56 163 LEU A C 1
ATOM 1274 O O . LEU A 1 163 ? 8.157 0.177 11.179 1.00 90.56 163 LEU A O 1
ATOM 1278 N N . ASP A 1 164 ? 7.983 -2.066 10.992 1.00 88.00 164 ASP A N 1
ATOM 1279 C CA . ASP A 1 164 ? 8.433 -2.402 12.351 1.00 88.00 164 ASP A CA 1
ATOM 1280 C C . ASP A 1 164 ? 9.907 -2.016 12.597 1.00 88.00 164 ASP A C 1
ATOM 1282 O O . ASP A 1 164 ? 10.299 -1.722 13.725 1.00 88.00 164 ASP A O 1
ATOM 1286 N N . SER A 1 165 ? 10.732 -1.993 11.544 1.00 84.81 165 SER A N 1
ATOM 1287 C CA . SER A 1 165 ? 12.160 -1.639 11.625 1.00 84.81 165 SER A CA 1
ATOM 1288 C C . SER A 1 165 ? 12.436 -0.138 11.459 1.00 84.81 165 SER A C 1
ATOM 1290 O O . SER A 1 165 ? 13.566 0.306 11.680 1.00 84.81 165 SER A O 1
ATOM 1292 N N . SER A 1 166 ? 11.443 0.648 11.034 1.00 80.75 166 SER A N 1
ATOM 1293 C CA . SER A 1 166 ? 11.598 2.078 10.760 1.00 80.75 166 SER A CA 1
ATOM 1294 C C . SER A 1 166 ? 11.473 2.922 12.033 1.00 80.75 166 SER A C 1
ATOM 1296 O O . SER A 1 166 ? 10.560 2.705 12.832 1.00 80.75 166 SER A O 1
ATOM 1298 N N . PRO A 1 167 ? 12.326 3.948 12.220 1.00 74.06 167 PRO A N 1
ATOM 1299 C CA . PRO A 1 167 ? 12.192 4.857 13.352 1.00 74.06 167 PRO A CA 1
ATOM 1300 C C . PRO A 1 167 ? 10.892 5.665 13.239 1.00 74.06 167 PRO A C 1
ATOM 1302 O O . PRO A 1 167 ? 10.504 6.080 12.141 1.00 74.06 167 PRO A O 1
ATOM 1305 N N . SER A 1 168 ? 10.240 5.918 14.377 1.00 61.88 168 SER A N 1
ATOM 1306 C CA . SER A 1 168 ? 8.912 6.549 14.457 1.00 61.88 168 SER A CA 1
ATOM 1307 C C . SER A 1 168 ? 8.835 7.931 13.797 1.00 61.88 168 SER A C 1
ATOM 1309 O O . SER A 1 168 ? 7.829 8.272 13.186 1.00 61.88 168 SER A O 1
ATOM 1311 N N . SER A 1 169 ? 9.943 8.679 13.812 1.00 58.78 169 SER A N 1
ATOM 1312 C CA . SER A 1 169 ? 10.059 10.023 13.235 1.00 58.78 169 SER A CA 1
ATOM 1313 C C . SER A 1 169 ? 10.405 10.063 11.740 1.00 58.78 169 SER A C 1
ATOM 1315 O O . SER A 1 169 ? 10.602 11.145 11.182 1.00 58.78 169 SER A O 1
ATOM 1317 N N . SER A 1 170 ? 10.503 8.914 11.060 1.00 67.94 170 SER A N 1
ATOM 1318 C CA . SER A 1 170 ? 10.763 8.900 9.618 1.00 67.94 170 SER A CA 1
ATOM 1319 C C . SER A 1 170 ? 9.482 9.184 8.831 1.00 67.94 170 SER A C 1
ATOM 1321 O O . SER A 1 170 ? 8.497 8.463 8.924 1.00 67.94 170 SER A O 1
ATOM 1323 N N . GLY A 1 171 ? 9.498 10.207 7.979 1.00 67.56 171 GLY A N 1
ATOM 1324 C CA . GLY A 1 171 ? 8.412 10.457 7.011 1.00 67.56 171 GLY A CA 1
ATOM 1325 C C . GLY A 1 171 ? 8.202 9.306 6.017 1.00 67.56 171 GLY A C 1
ATOM 1326 O O . GLY A 1 171 ? 7.133 9.191 5.430 1.00 67.56 171 GLY A O 1
ATOM 1327 N N . GLU A 1 172 ? 9.172 8.395 5.897 1.00 79.94 172 GLU A N 1
ATOM 1328 C CA . GLU A 1 172 ? 9.024 7.110 5.202 1.00 79.94 172 GLU A CA 1
ATOM 1329 C C . GLU A 1 172 ? 7.987 6.192 5.874 1.00 79.94 172 GLU A C 1
ATOM 1331 O O . GLU A 1 172 ? 7.289 5.442 5.190 1.00 79.94 172 GLU A O 1
ATOM 1336 N N . LYS A 1 173 ? 7.842 6.272 7.205 1.00 86.75 173 LYS A N 1
ATOM 1337 C CA . LYS A 1 173 ? 6.894 5.464 7.984 1.00 86.75 173 LYS A CA 1
ATOM 1338 C C . LYS A 1 173 ? 5.441 5.789 7.633 1.00 86.75 173 LYS A C 1
ATOM 1340 O O . LYS A 1 173 ? 4.627 4.881 7.489 1.00 86.75 173 LYS A O 1
ATOM 1345 N N . ALA A 1 174 ? 5.128 7.068 7.416 1.00 87.81 174 ALA A N 1
ATOM 1346 C CA . ALA A 1 174 ? 3.787 7.508 7.027 1.00 87.81 174 ALA A CA 1
ATOM 1347 C C . ALA A 1 174 ? 3.346 6.894 5.685 1.00 87.81 174 ALA A C 1
ATOM 1349 O O . ALA A 1 174 ? 2.230 6.383 5.570 1.00 87.81 174 ALA A O 1
ATOM 1350 N N . PHE A 1 175 ? 4.248 6.880 4.698 1.00 91.00 175 PHE A N 1
ATOM 1351 C CA . PHE A 1 175 ? 3.997 6.226 3.416 1.00 91.00 175 PHE A CA 1
ATOM 1352 C C . PHE A 1 175 ? 3.875 4.702 3.567 1.00 91.00 175 PHE A C 1
ATOM 1354 O O . PHE A 1 175 ? 2.975 4.092 2.989 1.00 91.00 175 PHE A O 1
ATOM 1361 N N . LEU A 1 176 ? 4.738 4.077 4.380 1.00 92.81 176 LEU A N 1
ATOM 1362 C CA . LEU A 1 176 ? 4.710 2.633 4.638 1.00 92.81 176 LEU A CA 1
ATOM 1363 C C . LEU A 1 176 ? 3.358 2.154 5.175 1.00 92.81 176 LEU A C 1
ATOM 1365 O O . LEU A 1 176 ? 2.857 1.139 4.695 1.00 92.81 176 LEU A O 1
ATOM 1369 N N . TYR A 1 177 ? 2.740 2.890 6.103 1.00 94.00 177 TYR A N 1
ATOM 1370 C CA . TYR A 1 177 ? 1.401 2.569 6.604 1.00 94.00 177 TYR A CA 1
ATOM 1371 C C . TYR A 1 177 ? 0.357 2.507 5.482 1.00 94.00 177 TYR A C 1
ATOM 1373 O O . TYR A 1 177 ? -0.411 1.548 5.388 1.00 94.00 177 TYR A O 1
ATOM 1381 N N . LYS A 1 178 ? 0.350 3.504 4.590 1.00 94.94 178 LYS A N 1
ATOM 1382 C CA . LYS A 1 178 ? -0.590 3.561 3.462 1.00 94.94 178 LYS A CA 1
ATOM 1383 C C . LYS A 1 178 ? -0.298 2.493 2.412 1.00 94.94 178 LYS A C 1
ATOM 1385 O O . LYS A 1 178 ? -1.237 1.899 1.883 1.00 94.94 178 LYS A O 1
ATOM 1390 N N . ALA A 1 179 ? 0.974 2.228 2.119 1.00 96.00 179 ALA A N 1
ATOM 1391 C CA . ALA A 1 179 ? 1.382 1.183 1.185 1.00 96.00 179 ALA A CA 1
ATOM 1392 C C . ALA A 1 179 ? 1.007 -0.214 1.707 1.00 96.00 179 ALA A C 1
ATOM 1394 O O . ALA A 1 179 ? 0.477 -1.029 0.950 1.00 96.00 179 ALA A O 1
ATOM 1395 N N . LEU A 1 180 ? 1.214 -0.473 3.004 1.00 96.81 180 LEU A N 1
ATOM 1396 C CA . LEU A 1 180 ? 0.789 -1.712 3.652 1.00 96.81 180 LEU A CA 1
ATOM 1397 C C . LEU A 1 180 ? -0.733 -1.855 3.608 1.00 96.81 180 LEU A C 1
ATOM 1399 O O . LEU A 1 180 ? -1.216 -2.870 3.123 1.00 96.81 180 LEU A O 1
ATOM 1403 N N . GLY A 1 181 ? -1.486 -0.827 4.009 1.00 96.69 181 GLY A N 1
ATOM 1404 C CA . GLY A 1 181 ? -2.949 -0.857 3.943 1.00 96.69 181 GLY A CA 1
ATOM 1405 C C . GLY A 1 181 ? -3.484 -1.076 2.521 1.00 96.69 181 GLY A C 1
ATOM 1406 O O . GLY A 1 181 ? -4.394 -1.872 2.324 1.00 96.69 181 GLY A O 1
ATOM 1407 N N . THR A 1 182 ? -2.861 -0.460 1.511 1.00 96.69 182 THR A N 1
ATOM 1408 C CA . THR A 1 182 ? -3.208 -0.678 0.091 1.00 96.69 182 THR A CA 1
ATOM 1409 C C . THR A 1 182 ? -2.925 -2.119 -0.343 1.00 96.69 182 THR A C 1
ATOM 1411 O O . THR A 1 182 ? -3.720 -2.713 -1.065 1.00 96.69 182 THR A O 1
ATOM 1414 N N . THR A 1 183 ? -1.818 -2.701 0.129 1.00 97.12 183 THR A N 1
ATOM 1415 C CA . THR A 1 183 ? -1.456 -4.098 -0.156 1.00 97.12 183 THR A CA 1
ATOM 1416 C C . THR A 1 183 ? -2.410 -5.079 0.524 1.00 97.12 183 THR A C 1
ATOM 1418 O O . THR A 1 183 ? -2.808 -6.066 -0.086 1.00 97.12 183 THR A O 1
ATOM 1421 N N . LEU A 1 184 ? -2.818 -4.799 1.766 1.00 96.62 184 LEU A N 1
ATOM 1422 C CA . LEU A 1 184 ? -3.813 -5.595 2.485 1.00 96.62 184 LEU A CA 1
ATOM 1423 C C . LEU A 1 184 ? -5.197 -5.505 1.830 1.00 96.62 184 LEU A C 1
ATOM 1425 O O . LEU A 1 184 ? -5.880 -6.518 1.745 1.00 96.62 184 LEU A O 1
ATOM 1429 N N . GLY A 1 185 ? -5.582 -4.336 1.307 1.00 94.50 185 GLY A N 1
ATOM 1430 C CA . GLY A 1 185 ? -6.813 -4.180 0.526 1.00 94.50 185 GLY A CA 1
ATOM 1431 C C . GLY A 1 185 ? -6.839 -5.052 -0.736 1.00 94.50 185 GLY A C 1
ATOM 1432 O O . GLY A 1 185 ? -7.878 -5.595 -1.090 1.00 94.50 185 GLY A O 1
ATOM 1433 N N . ALA A 1 186 ? -5.690 -5.260 -1.384 1.00 94.56 186 ALA A N 1
ATOM 1434 C CA . ALA A 1 186 ? -5.594 -6.124 -2.563 1.00 94.56 186 ALA A CA 1
ATOM 1435 C C . ALA A 1 186 ? -5.526 -7.633 -2.239 1.00 94.56 186 ALA A C 1
ATOM 1437 O O . ALA A 1 186 ? -5.687 -8.451 -3.140 1.00 94.56 186 ALA A O 1
ATOM 1438 N N . CYS A 1 187 ? -5.269 -8.016 -0.985 1.00 94.06 187 CYS A N 1
ATOM 1439 C CA . CYS A 1 187 ? -5.102 -9.413 -0.577 1.00 94.06 187 CYS A CA 1
ATOM 1440 C C . CYS A 1 187 ? -6.461 -10.084 -0.332 1.00 94.06 187 CYS A C 1
ATOM 1442 O O . CYS A 1 187 ? -7.258 -9.554 0.439 1.00 94.06 187 CYS A O 1
ATOM 1444 N N . GLN A 1 188 ? -6.725 -11.255 -0.924 1.00 92.56 188 GLN A N 1
ATOM 1445 C CA . GLN A 1 188 ? -7.993 -11.975 -0.708 1.00 92.56 188 GLN A CA 1
ATOM 1446 C C . GLN A 1 188 ? -7.990 -12.881 0.537 1.00 92.56 188 GLN A C 1
ATOM 1448 O O . GLN A 1 188 ? -9.045 -13.327 0.991 1.00 92.56 188 GLN A O 1
ATOM 1453 N N . GLU A 1 189 ? -6.824 -13.150 1.136 1.00 93.56 189 GLU A N 1
ATOM 1454 C CA . GLU A 1 189 ? -6.710 -13.935 2.371 1.00 93.56 189 GLU A CA 1
ATOM 1455 C C . GLU A 1 189 ? -7.163 -13.114 3.596 1.00 93.56 189 GLU A C 1
ATOM 1457 O O . GLU A 1 189 ? -6.348 -12.585 4.354 1.00 93.56 189 GLU A O 1
ATOM 1462 N N . LEU A 1 190 ? -8.479 -13.034 3.820 1.00 93.69 190 LEU A N 1
ATOM 1463 C CA . LEU A 1 190 ? -9.086 -12.251 4.909 1.00 93.69 190 LEU A CA 1
ATOM 1464 C C . LEU A 1 190 ? -8.478 -12.507 6.307 1.00 93.69 190 LEU A C 1
ATOM 1466 O O . LEU A 1 190 ? -8.220 -11.529 7.012 1.00 93.69 190 LEU A O 1
ATOM 1470 N N . PRO A 1 191 ? -8.167 -13.756 6.722 1.00 94.62 191 PRO A N 1
ATOM 1471 C CA . PRO A 1 191 ? -7.533 -13.994 8.021 1.00 94.62 191 PRO A CA 1
ATOM 1472 C C . PRO A 1 191 ? -6.161 -13.322 8.151 1.00 94.62 191 PRO A C 1
ATOM 1474 O O . PRO A 1 191 ? -5.833 -12.779 9.202 1.00 94.62 191 PRO A O 1
ATOM 1477 N N . HIS A 1 192 ? -5.375 -13.300 7.069 1.00 94.94 192 HIS A N 1
ATOM 1478 C CA . HIS A 1 192 ? -4.064 -12.645 7.041 1.00 94.94 192 HIS A CA 1
ATOM 1479 C C . HIS A 1 192 ? -4.192 -11.119 7.135 1.00 94.94 192 HIS A C 1
ATOM 1481 O O . HIS A 1 192 ? -3.396 -10.465 7.815 1.00 94.94 192 HIS A O 1
ATOM 1487 N N . VAL A 1 193 ? -5.212 -10.553 6.480 1.00 95.44 193 VAL A N 1
ATOM 1488 C CA . VAL A 1 193 ? -5.542 -9.122 6.570 1.00 95.44 193 VAL A CA 1
ATOM 1489 C C . VAL A 1 193 ? -5.894 -8.744 8.006 1.00 95.44 193 VAL A C 1
ATOM 1491 O O . VAL A 1 193 ? -5.317 -7.802 8.551 1.00 95.44 193 VAL A O 1
ATOM 1494 N N . GLN A 1 194 ? -6.786 -9.507 8.638 1.00 95.56 194 GLN A N 1
ATOM 1495 C CA . GLN A 1 194 ? -7.194 -9.291 10.024 1.00 95.56 194 GLN A CA 1
ATOM 1496 C C . GLN A 1 194 ? -6.016 -9.413 11.000 1.00 95.56 194 GLN A C 1
ATOM 1498 O O . GLN A 1 194 ? -5.836 -8.545 11.856 1.00 95.56 194 GLN A O 1
ATOM 1503 N N . GLU A 1 195 ? -5.184 -10.447 10.853 1.00 95.12 195 GLU A N 1
ATOM 1504 C CA . GLU A 1 195 ? -4.003 -10.661 11.696 1.00 95.12 195 GLU A CA 1
ATOM 1505 C C . GLU A 1 195 ? -3.018 -9.486 11.602 1.00 95.12 195 GLU A C 1
ATOM 1507 O O . GLU A 1 195 ? -2.595 -8.952 12.630 1.00 95.12 195 GLU A O 1
ATOM 1512 N N . ASN A 1 196 ? -2.713 -9.014 10.387 1.00 94.56 196 ASN A N 1
ATOM 1513 C CA . ASN A 1 196 ? -1.819 -7.868 10.191 1.00 94.56 196 ASN A CA 1
ATOM 1514 C C . ASN A 1 196 ? -2.385 -6.578 10.797 1.00 94.56 196 ASN A C 1
ATOM 1516 O O . ASN A 1 196 ? -1.648 -5.818 11.430 1.00 94.56 196 ASN A O 1
ATOM 1520 N N . LEU A 1 197 ? -3.688 -6.328 10.626 1.00 94.62 197 LEU A N 1
ATOM 1521 C CA . LEU A 1 197 ? -4.354 -5.164 11.212 1.00 94.62 197 LEU A CA 1
ATOM 1522 C C . LEU A 1 197 ? -4.242 -5.182 12.739 1.00 94.62 197 LEU A C 1
ATOM 1524 O O . LEU A 1 197 ? -3.791 -4.201 13.330 1.00 94.62 197 LEU A O 1
ATOM 1528 N N . LEU A 1 198 ? -4.586 -6.305 13.375 1.00 93.38 198 LEU A N 1
ATOM 1529 C CA . LEU A 1 198 ? -4.518 -6.461 14.831 1.00 93.38 198 LEU A CA 1
ATOM 1530 C C . LEU A 1 198 ? -3.088 -6.349 15.365 1.00 93.38 198 LEU A C 1
ATOM 1532 O O . LEU A 1 198 ? -2.867 -5.704 16.396 1.00 93.38 198 LEU A O 1
ATOM 1536 N N . GLN A 1 199 ? -2.116 -6.933 14.659 1.00 93.81 199 GLN A N 1
ATOM 1537 C CA . GLN A 1 199 ? -0.698 -6.836 15.001 1.00 93.81 199 GLN A CA 1
ATOM 1538 C C . GLN A 1 199 ? -0.253 -5.371 15.079 1.00 93.81 199 GLN A C 1
ATOM 1540 O O . GLN A 1 199 ? 0.343 -4.966 16.081 1.00 93.81 199 GLN A O 1
ATOM 1545 N N . HIS A 1 200 ? -0.550 -4.569 14.053 1.00 92.50 200 HIS A N 1
ATOM 1546 C CA . HIS A 1 200 ? -0.136 -3.166 14.022 1.00 92.50 200 HIS A CA 1
ATOM 1547 C C . HIS A 1 200 ? -0.955 -2.286 14.976 1.00 92.50 200 HIS A C 1
ATOM 1549 O O . HIS A 1 200 ? -0.366 -1.444 15.649 1.00 92.50 200 HIS A O 1
ATOM 1555 N N . LEU A 1 201 ? -2.264 -2.524 15.128 1.00 90.06 201 LEU A N 1
ATOM 1556 C CA . LEU A 1 201 ? -3.109 -1.827 16.111 1.00 90.06 201 LEU A CA 1
ATOM 1557 C C . LEU A 1 201 ? -2.603 -2.015 17.548 1.00 90.06 201 LEU A C 1
ATOM 1559 O O . LEU A 1 201 ? -2.553 -1.061 18.321 1.00 90.06 201 LEU A O 1
ATOM 1563 N N . THR A 1 202 ? -2.179 -3.232 17.892 1.00 88.50 202 THR A N 1
ATOM 1564 C CA . THR A 1 202 ? -1.711 -3.570 19.244 1.00 88.50 202 THR A CA 1
ATOM 1565 C C . THR A 1 202 ? -0.306 -3.029 19.522 1.00 88.50 202 THR A C 1
ATOM 1567 O O . THR A 1 202 ? -0.007 -2.599 20.638 1.00 88.50 202 THR A O 1
ATOM 1570 N N . ARG A 1 203 ? 0.583 -3.051 18.521 1.00 86.75 203 ARG A N 1
ATOM 1571 C CA . ARG A 1 203 ? 1.984 -2.618 18.676 1.00 86.75 203 ARG A CA 1
ATOM 1572 C C . ARG A 1 203 ? 2.177 -1.109 18.580 1.00 86.75 203 ARG A C 1
ATOM 1574 O O . ARG A 1 203 ? 3.156 -0.608 19.135 1.00 86.75 203 ARG A O 1
ATOM 1581 N N . ALA A 1 204 ? 1.272 -0.399 17.909 1.00 84.38 204 ALA A N 1
ATOM 1582 C CA . ALA A 1 204 ? 1.374 1.040 17.718 1.00 84.38 204 ALA A CA 1
ATOM 1583 C C . ALA A 1 204 ? 1.489 1.809 19.041 1.00 84.38 204 ALA A C 1
ATOM 1585 O O . ALA A 1 204 ? 0.965 1.407 20.087 1.00 84.38 204 ALA A O 1
ATOM 1586 N N . GLN A 1 205 ? 2.172 2.949 18.972 1.00 83.50 205 GLN A N 1
ATOM 1587 C CA . GLN A 1 205 ? 2.257 3.953 20.030 1.00 83.50 205 GLN A CA 1
ATOM 1588 C C . GLN A 1 205 ? 1.310 5.117 19.697 1.00 83.50 205 GLN A C 1
ATOM 1590 O O . GLN A 1 205 ? 1.746 6.119 19.138 1.00 83.50 205 GLN A O 1
ATOM 1595 N N . PRO A 1 206 ? 0.009 5.015 20.019 1.00 77.56 206 PRO A N 1
ATOM 1596 C CA . PRO A 1 206 ? -0.992 6.003 19.604 1.00 77.56 206 PRO A CA 1
ATOM 1597 C C . PRO A 1 206 ? -0.815 7.372 20.274 1.00 77.56 206 PRO A C 1
ATOM 1599 O O . PRO A 1 206 ? -1.447 8.342 19.873 1.00 77.56 206 PRO A O 1
ATOM 1602 N N . GLU A 1 207 ? 0.041 7.459 21.293 1.00 82.69 207 GLU A N 1
ATOM 1603 C CA . GLU A 1 207 ? 0.451 8.711 21.935 1.00 82.69 207 GLU A CA 1
ATOM 1604 C C . GLU A 1 207 ? 1.247 9.610 20.971 1.00 82.69 207 GLU A C 1
ATOM 1606 O O . GLU A 1 207 ? 1.265 10.830 21.135 1.00 82.69 207 GLU A O 1
ATOM 1611 N N . GLU A 1 208 ? 1.890 9.019 19.958 1.00 85.56 208 GLU A N 1
ATOM 1612 C CA . GLU A 1 208 ? 2.565 9.748 18.893 1.00 85.56 208 GLU A CA 1
ATOM 1613 C C . GLU A 1 208 ? 1.570 10.035 17.749 1.00 85.56 208 GLU A C 1
ATOM 1615 O O . GLU A 1 208 ? 1.024 9.102 17.153 1.00 85.56 208 GLU A O 1
ATOM 1620 N N . PRO A 1 209 ? 1.321 11.308 17.390 1.00 85.06 209 PRO A N 1
ATOM 1621 C CA . PRO A 1 209 ? 0.288 11.655 16.412 1.00 85.06 209 PRO A CA 1
ATOM 1622 C C . PRO A 1 209 ? 0.599 11.137 14.999 1.00 85.06 209 PRO A C 1
ATOM 1624 O O . PRO A 1 209 ? -0.318 10.799 14.254 1.00 85.06 209 PRO A O 1
ATOM 1627 N N . SER A 1 210 ? 1.879 11.040 14.630 1.00 85.25 210 SER A N 1
ATOM 1628 C CA . SER A 1 210 ? 2.341 10.428 13.374 1.00 85.25 210 SER A CA 1
ATOM 1629 C C . SER A 1 210 ? 1.984 8.941 13.306 1.00 85.25 210 SER A C 1
ATOM 1631 O O . SER A 1 210 ? 1.514 8.469 12.272 1.00 85.25 210 SER A O 1
ATOM 1633 N N . GLU A 1 211 ? 2.164 8.218 14.410 1.00 88.19 211 GLU A N 1
ATOM 1634 C CA . GLU A 1 211 ? 1.859 6.794 14.526 1.00 88.19 211 GLU A CA 1
ATOM 1635 C C . GLU A 1 211 ? 0.346 6.553 14.516 1.00 88.19 211 GLU A C 1
ATOM 1637 O O . GLU A 1 211 ? -0.138 5.706 13.765 1.00 88.19 211 GLU A O 1
ATOM 1642 N N . ALA A 1 212 ? -0.417 7.349 15.274 1.00 89.00 212 ALA A N 1
ATOM 1643 C CA . ALA A 1 212 ? -1.877 7.305 15.263 1.00 89.00 212 ALA A CA 1
ATOM 1644 C C . ALA A 1 212 ? -2.439 7.570 13.855 1.00 89.00 212 ALA A C 1
ATOM 1646 O O . ALA A 1 212 ? -3.255 6.795 13.351 1.00 89.00 212 ALA A O 1
ATOM 1647 N N . GLN A 1 213 ? -1.953 8.614 13.174 1.00 90.19 213 GLN A N 1
ATOM 1648 C CA . GLN A 1 213 ? -2.347 8.923 11.798 1.00 90.19 213 GLN A CA 1
ATOM 1649 C C . GLN A 1 213 ? -1.930 7.821 10.812 1.00 90.19 213 GLN A C 1
ATOM 1651 O O . GLN A 1 213 ? -2.654 7.535 9.851 1.00 90.19 213 GLN A O 1
ATOM 1656 N N . GLY A 1 214 ? -0.777 7.194 11.042 1.00 91.44 214 GLY A N 1
ATOM 1657 C CA . GLY A 1 214 ? -0.302 6.039 10.291 1.00 91.44 214 GLY A CA 1
ATOM 1658 C C . GLY A 1 214 ? -1.270 4.862 10.377 1.00 91.44 214 GLY A C 1
ATOM 1659 O O . GLY A 1 214 ? -1.737 4.369 9.351 1.00 91.44 214 GLY A O 1
ATOM 1660 N N . ILE A 1 215 ? -1.659 4.480 11.593 1.00 92.00 215 ILE A N 1
ATOM 1661 C CA . ILE A 1 215 ? -2.625 3.402 11.839 1.00 92.00 215 ILE A CA 1
ATOM 1662 C C . ILE A 1 215 ? -3.983 3.700 11.207 1.00 92.00 215 ILE A C 1
ATOM 1664 O O . ILE A 1 215 ? -4.518 2.847 10.498 1.00 92.00 215 ILE A O 1
ATOM 1668 N N . ILE A 1 216 ? -4.507 4.919 11.382 1.00 91.88 216 ILE A N 1
ATOM 1669 C CA . ILE A 1 216 ? -5.756 5.349 10.732 1.00 91.88 216 ILE A CA 1
ATOM 1670 C C . ILE A 1 216 ? -5.646 5.171 9.214 1.00 91.88 216 ILE A C 1
ATOM 1672 O O . ILE A 1 216 ? -6.551 4.627 8.582 1.00 91.88 216 ILE A O 1
ATOM 1676 N N . SER A 1 217 ? -4.521 5.584 8.623 1.00 93.06 217 SER A N 1
ATOM 1677 C CA . SER A 1 217 ? -4.300 5.472 7.181 1.00 93.06 217 SER A CA 1
ATOM 1678 C C . SER A 1 217 ? -4.231 4.015 6.721 1.00 93.06 217 SER A C 1
ATOM 1680 O O . SER A 1 217 ? -4.857 3.676 5.722 1.00 93.06 217 SER A O 1
ATOM 1682 N N . LEU A 1 218 ? -3.521 3.145 7.444 1.00 95.00 218 LEU A N 1
ATOM 1683 C CA . LEU A 1 218 ? -3.422 1.716 7.132 1.00 95.00 218 LEU A CA 1
ATOM 1684 C C . LEU A 1 218 ? -4.807 1.062 7.114 1.00 95.00 218 LEU A C 1
ATOM 1686 O O . LEU A 1 218 ? -5.171 0.423 6.126 1.00 95.00 218 LEU A O 1
ATOM 1690 N N . VAL A 1 219 ? -5.589 1.275 8.173 1.00 94.44 219 VAL A N 1
ATOM 1691 C CA . VAL A 1 219 ? -6.954 0.753 8.300 1.00 94.44 219 VAL A CA 1
ATOM 1692 C C . VAL A 1 219 ? -7.831 1.273 7.162 1.00 94.44 219 VAL A C 1
ATOM 1694 O O . VAL A 1 219 ? -8.491 0.483 6.490 1.00 94.44 219 VAL A O 1
ATOM 1697 N N . CYS A 1 220 ? -7.823 2.583 6.900 1.00 92.81 220 CYS A N 1
ATOM 1698 C CA . CYS A 1 220 ? -8.681 3.159 5.867 1.00 92.81 220 CYS A CA 1
ATOM 1699 C C . CYS A 1 220 ? -8.334 2.648 4.462 1.00 92.81 220 CYS A C 1
ATOM 1701 O O . CYS A 1 220 ? -9.237 2.466 3.654 1.00 92.81 220 CYS A O 1
ATOM 1703 N N . GLN A 1 221 ? -7.055 2.405 4.156 1.00 94.00 221 GLN A N 1
ATOM 1704 C CA . GLN A 1 221 ? -6.670 1.835 2.860 1.00 94.00 221 GLN A CA 1
ATOM 1705 C C . GLN A 1 221 ? -7.068 0.360 2.724 1.00 94.00 221 GLN A C 1
ATOM 1707 O O . GLN A 1 221 ? -7.443 -0.054 1.632 1.00 94.00 221 GLN A O 1
ATOM 1712 N N . ALA A 1 222 ? -7.025 -0.423 3.807 1.00 94.62 222 ALA A N 1
ATOM 1713 C CA . ALA A 1 222 ? -7.515 -1.804 3.791 1.00 94.62 222 ALA A CA 1
ATOM 1714 C C . ALA A 1 222 ? -9.051 -1.862 3.664 1.00 94.62 222 ALA A C 1
ATOM 1716 O O . ALA A 1 222 ? -9.596 -2.730 2.981 1.00 94.62 222 ALA A O 1
ATOM 1717 N N . ALA A 1 223 ? -9.751 -0.905 4.282 1.00 92.56 223 ALA A N 1
ATOM 1718 C CA . ALA A 1 223 ? -11.207 -0.801 4.255 1.00 92.56 223 ALA A CA 1
ATOM 1719 C C . ALA A 1 223 ? -11.785 -0.496 2.864 1.00 92.56 223 ALA A C 1
ATOM 1721 O O . ALA A 1 223 ? -12.949 -0.817 2.634 1.00 92.56 223 ALA A O 1
ATOM 1722 N N . ASP A 1 224 ? -10.994 0.070 1.941 1.00 89.31 224 ASP A N 1
ATOM 1723 C CA . ASP A 1 224 ? -11.425 0.320 0.555 1.00 89.31 224 ASP A CA 1
ATOM 1724 C C . ASP A 1 224 ? -11.955 -0.952 -0.125 1.00 89.31 224 ASP A C 1
ATOM 1726 O O . ASP A 1 224 ? -12.898 -0.886 -0.911 1.00 89.31 224 ASP A O 1
ATOM 1730 N N . SER A 1 225 ? -11.361 -2.105 0.191 1.00 89.38 225 SER A N 1
ATOM 1731 C CA . SER A 1 225 ? -11.743 -3.405 -0.373 1.00 89.38 225 SER A CA 1
ATOM 1732 C C . SER A 1 225 ? -12.428 -4.308 0.654 1.00 89.38 225 SER A C 1
ATOM 1734 O O . SER A 1 225 ? -13.332 -5.058 0.299 1.00 89.38 225 SER A O 1
ATOM 1736 N N . HIS A 1 226 ? -12.059 -4.194 1.936 1.00 90.25 226 HIS A N 1
ATOM 1737 C CA . HIS A 1 226 ? -12.488 -5.109 3.003 1.00 90.25 226 HIS A CA 1
ATOM 1738 C C . HIS A 1 226 ? -13.274 -4.411 4.119 1.00 90.25 226 HIS A C 1
ATOM 1740 O O . HIS A 1 226 ? -13.058 -4.681 5.299 1.00 90.25 226 HIS A O 1
ATOM 1746 N N . PHE A 1 227 ? -14.185 -3.496 3.768 1.00 89.62 227 PHE A N 1
ATOM 1747 C CA . PHE A 1 227 ? -14.891 -2.631 4.727 1.00 89.62 227 PHE A CA 1
ATOM 1748 C C . PHE A 1 227 ? -15.476 -3.379 5.939 1.00 89.62 227 PHE A C 1
ATOM 1750 O O . PHE A 1 227 ? -15.184 -3.012 7.076 1.00 89.62 227 PHE A O 1
ATOM 1757 N N . GLY A 1 228 ? -16.257 -4.443 5.708 1.00 88.00 228 GLY A N 1
ATOM 1758 C CA . GLY A 1 228 ? -16.917 -5.201 6.780 1.00 88.00 228 GLY A CA 1
ATOM 1759 C C . GLY A 1 228 ? -15.929 -5.855 7.750 1.00 88.00 228 GLY A C 1
ATOM 1760 O O . GLY A 1 228 ? -16.037 -5.661 8.957 1.00 88.00 228 GLY A O 1
ATOM 1761 N N . LEU A 1 229 ? -14.914 -6.545 7.217 1.00 92.19 229 LEU A N 1
ATOM 1762 C CA . LEU A 1 229 ? -13.866 -7.192 8.013 1.00 92.19 229 LEU A CA 1
ATOM 1763 C C . LEU A 1 229 ? -13.089 -6.177 8.860 1.00 92.19 229 LEU A C 1
ATOM 1765 O O . LEU A 1 229 ? -12.832 -6.405 10.043 1.00 92.19 229 LEU A O 1
ATOM 1769 N N . VAL A 1 230 ? -12.693 -5.054 8.257 1.00 92.88 230 VAL A N 1
ATOM 1770 C CA . VAL A 1 230 ? -11.914 -4.019 8.950 1.00 92.88 230 VAL A CA 1
ATOM 1771 C C . VAL A 1 230 ? -12.748 -3.372 10.055 1.00 92.88 230 VAL A C 1
ATOM 1773 O O . VAL A 1 230 ? -12.232 -3.123 11.145 1.00 92.88 230 VAL A O 1
ATOM 1776 N N . LEU A 1 231 ? -14.039 -3.146 9.804 1.00 89.12 231 LEU A N 1
ATOM 1777 C CA . LEU A 1 231 ? -14.961 -2.586 10.784 1.00 89.12 231 LEU A CA 1
ATOM 1778 C C . LEU A 1 231 ? -15.158 -3.527 11.983 1.00 89.12 231 LEU A C 1
ATOM 1780 O O . LEU A 1 231 ? -15.054 -3.090 13.129 1.00 89.12 231 LEU A O 1
ATOM 1784 N N . GLU A 1 232 ? -15.368 -4.820 11.736 1.00 90.44 232 GLU A N 1
ATOM 1785 C CA . GLU A 1 232 ? -15.463 -5.847 12.783 1.00 90.44 232 GLU A CA 1
ATOM 1786 C C . GLU A 1 232 ? -14.161 -5.957 13.596 1.00 90.44 232 GLU A C 1
ATOM 1788 O O . GLU A 1 232 ? -14.163 -6.010 14.828 1.00 90.44 232 GLU A O 1
ATOM 1793 N N . THR A 1 233 ? -13.019 -5.916 12.910 1.00 91.81 233 THR A N 1
ATOM 1794 C CA . THR A 1 233 ? -11.699 -5.974 13.549 1.00 91.81 233 THR A CA 1
ATOM 1795 C C . THR A 1 233 ? -11.474 -4.773 14.469 1.00 91.81 233 THR A C 1
ATOM 1797 O O . THR A 1 233 ? -11.047 -4.939 15.614 1.00 91.81 233 THR A O 1
ATOM 1800 N N . LEU A 1 234 ? -11.798 -3.562 14.002 1.00 90.38 234 LEU A N 1
ATOM 1801 C CA . LEU A 1 234 ? -11.688 -2.347 14.807 1.00 90.38 234 LEU A CA 1
ATOM 1802 C C . LEU A 1 234 ? -12.647 -2.335 15.995 1.00 90.38 234 LEU A C 1
ATOM 1804 O O . LEU A 1 234 ? -12.227 -1.973 17.089 1.00 90.38 234 LEU A O 1
ATOM 1808 N N . THR A 1 235 ? -13.907 -2.735 15.807 1.00 86.88 235 THR A N 1
ATOM 1809 C CA . THR A 1 235 ? -14.894 -2.773 16.903 1.00 86.88 235 THR A CA 1
ATOM 1810 C C . THR A 1 235 ? -14.486 -3.766 17.989 1.00 86.88 235 THR A C 1
ATOM 1812 O O . THR A 1 235 ? -14.514 -3.429 19.174 1.00 86.88 235 THR A O 1
ATOM 1815 N N . THR A 1 236 ? -14.009 -4.951 17.602 1.00 89.31 236 THR A N 1
ATOM 1816 C CA . THR A 1 236 ? -13.496 -5.962 18.540 1.00 89.31 236 THR A CA 1
ATOM 1817 C C . THR A 1 236 ? -12.262 -5.455 19.295 1.00 89.31 236 THR A C 1
ATOM 1819 O O . THR A 1 236 ? -12.144 -5.613 20.515 1.00 89.31 236 THR A O 1
ATOM 1822 N N . PHE A 1 237 ? -11.347 -4.783 18.593 1.00 88.25 237 PHE A N 1
ATOM 1823 C CA . PHE A 1 237 ? -10.178 -4.158 19.209 1.00 88.25 237 PHE A CA 1
ATOM 1824 C C . PHE A 1 237 ? -10.563 -3.009 20.160 1.00 88.25 237 PHE A C 1
ATOM 1826 O O . PHE A 1 237 ? -10.006 -2.893 21.252 1.00 88.25 237 PHE A O 1
ATOM 1833 N N . ALA A 1 238 ? -11.554 -2.191 19.798 1.00 84.94 238 ALA A N 1
ATOM 1834 C CA . ALA A 1 238 ? -12.068 -1.110 20.635 1.00 84.94 238 ALA A CA 1
ATOM 1835 C C . ALA A 1 238 ? -12.690 -1.649 21.929 1.00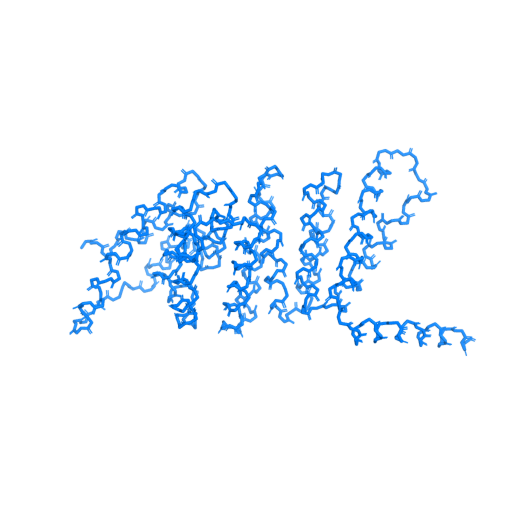 84.94 238 ALA A C 1
ATOM 1837 O O . ALA A 1 238 ? -12.400 -1.143 23.011 1.00 84.94 238 ALA A O 1
ATOM 1838 N N . ALA A 1 239 ? -13.506 -2.703 21.839 1.00 84.38 239 ALA A N 1
ATOM 1839 C CA . ALA A 1 239 ? -14.174 -3.300 22.994 1.00 84.38 239 ALA A CA 1
ATOM 1840 C C . ALA A 1 239 ? -13.179 -3.811 24.048 1.00 84.38 239 ALA A C 1
ATOM 1842 O O . ALA A 1 239 ? -13.436 -3.712 25.246 1.00 84.38 239 ALA A O 1
ATOM 1843 N N . THR A 1 240 ? -12.020 -4.310 23.616 1.00 82.25 240 THR A N 1
ATOM 1844 C CA . THR A 1 240 ? -10.958 -4.790 24.514 1.00 82.25 240 THR A CA 1
ATOM 1845 C C . THR A 1 240 ? -10.051 -3.669 25.020 1.00 82.25 240 THR A C 1
ATOM 1847 O O . THR A 1 240 ? -9.620 -3.703 26.170 1.00 82.25 240 THR A O 1
ATOM 1850 N N . SER A 1 241 ? -9.788 -2.656 24.192 1.00 74.88 241 SER A N 1
ATOM 1851 C CA . SER A 1 241 ? -8.782 -1.623 24.477 1.00 74.88 241 SER A CA 1
ATOM 1852 C C . SER A 1 241 ? -9.349 -0.349 25.114 1.00 74.88 241 SER A C 1
ATOM 1854 O O . SER A 1 241 ? -8.616 0.365 25.792 1.00 74.88 241 SER A O 1
ATOM 1856 N N . CYS A 1 242 ? -10.639 -0.049 24.919 1.00 68.75 242 CYS A N 1
ATOM 1857 C CA . CYS A 1 242 ? -11.285 1.173 25.416 1.00 68.75 242 CYS A CA 1
ATOM 1858 C C . CYS A 1 242 ? -12.102 0.990 26.693 1.00 68.75 242 CYS A C 1
ATOM 1860 O O . CYS A 1 242 ? -12.317 1.950 27.433 1.00 68.75 242 CYS A O 1
ATOM 1862 N N . THR A 1 243 ? -12.535 -0.229 27.004 1.00 59.94 243 THR A N 1
ATOM 1863 C CA . THR A 1 243 ? -13.295 -0.520 28.232 1.00 59.94 243 THR A CA 1
ATOM 1864 C C . THR A 1 243 ? -12.447 -0.397 29.503 1.00 59.94 243 THR A C 1
ATOM 1866 O O . THR A 1 243 ? -12.995 -0.209 30.589 1.00 59.94 243 THR A O 1
ATOM 1869 N N . SER A 1 244 ? -11.111 -0.377 29.389 1.00 53.09 244 SER A N 1
ATOM 1870 C CA . SER A 1 244 ? -10.199 -0.139 30.517 1.00 53.09 244 SER A CA 1
ATOM 1871 C C . SER A 1 244 ? -10.242 1.295 31.072 1.00 53.09 244 SER A C 1
ATOM 1873 O O . SER A 1 244 ? -9.703 1.539 32.154 1.00 53.09 244 SER A O 1
ATOM 1875 N N . LEU A 1 245 ? -10.888 2.242 30.374 1.00 49.44 245 LEU A N 1
ATOM 1876 C CA . LEU A 1 245 ? -11.069 3.630 30.827 1.00 49.44 245 LEU A CA 1
ATOM 1877 C C . LEU A 1 245 ? -11.942 3.743 32.089 1.00 49.44 245 LEU A C 1
ATOM 1879 O O . LEU A 1 245 ? -11.806 4.708 32.835 1.00 49.44 245 LEU A O 1
ATOM 1883 N N . ALA A 1 246 ? -12.804 2.758 32.367 1.00 46.34 246 ALA A N 1
ATOM 1884 C CA . ALA A 1 246 ? -13.716 2.812 33.508 1.00 46.34 246 ALA A CA 1
ATOM 1885 C C . ALA A 1 246 ? -13.055 2.487 34.865 1.00 46.34 246 ALA A C 1
ATOM 1887 O O . ALA A 1 246 ? -13.674 2.721 35.901 1.00 46.34 246 ALA A O 1
ATOM 1888 N N . THR A 1 247 ? -11.823 1.953 34.898 1.00 48.75 247 THR A N 1
ATOM 1889 C CA . THR A 1 247 ? -11.296 1.322 36.128 1.00 48.75 247 THR A CA 1
ATOM 1890 C C . THR A 1 247 ? -9.910 1.748 36.621 1.00 48.75 247 THR A C 1
ATOM 1892 O O . THR A 1 247 ? -9.574 1.368 37.740 1.00 48.75 247 THR A O 1
ATOM 1895 N N . GLN A 1 248 ? -9.080 2.514 35.894 1.00 48.12 248 GLN A N 1
ATOM 1896 C CA . GLN A 1 248 ? -7.707 2.802 36.373 1.00 48.12 248 GLN A CA 1
ATOM 1897 C C . GLN A 1 248 ? -7.187 4.222 36.074 1.00 48.12 248 GLN A C 1
ATOM 1899 O O . GLN A 1 248 ? -6.892 4.574 34.936 1.00 48.12 248 GLN A O 1
ATOM 1904 N N . MET A 1 249 ? -6.974 5.014 37.136 1.00 48.81 249 MET A N 1
ATOM 1905 C CA . MET A 1 249 ? -6.243 6.292 37.117 1.00 48.81 249 MET A CA 1
ATOM 1906 C C . MET A 1 249 ? -4.724 6.056 37.210 1.00 48.81 249 MET A C 1
ATOM 1908 O O . MET A 1 249 ? -4.166 6.065 38.299 1.00 48.81 249 MET A O 1
ATOM 1912 N N . THR A 1 250 ? -4.035 5.829 36.091 1.00 54.84 250 THR A N 1
ATOM 1913 C CA . THR A 1 250 ? -2.557 5.922 35.949 1.00 54.84 250 THR A CA 1
ATOM 1914 C C . THR A 1 250 ? -2.189 6.024 34.461 1.00 54.84 250 THR A C 1
ATOM 1916 O O . THR A 1 250 ? -3.073 6.002 33.624 1.00 54.84 250 THR A O 1
ATOM 1919 N N . GLN A 1 251 ? -0.907 6.150 34.094 1.00 52.38 251 GLN A N 1
ATOM 1920 C CA . GLN A 1 251 ? -0.377 6.330 32.724 1.00 52.38 251 GLN A CA 1
ATOM 1921 C C . GLN A 1 251 ? -0.933 5.375 31.639 1.00 52.38 251 GLN A C 1
ATOM 1923 O O . GLN A 1 251 ? -0.974 5.762 30.473 1.00 52.38 251 GLN A O 1
ATOM 1928 N N . ALA A 1 252 ? -1.452 4.199 32.015 1.00 57.19 252 ALA A N 1
ATOM 1929 C CA . ALA A 1 252 ? -2.259 3.328 31.149 1.00 57.19 252 ALA A CA 1
ATOM 1930 C C . ALA A 1 252 ? -3.503 4.037 30.561 1.00 57.19 252 ALA A C 1
ATOM 1932 O O . ALA A 1 252 ? -3.918 3.743 29.446 1.00 57.19 252 ALA A O 1
ATOM 1933 N N . SER A 1 253 ? -4.034 5.033 31.272 1.00 67.56 253 SER A N 1
ATOM 1934 C CA . SER A 1 253 ? -5.137 5.905 30.868 1.00 67.56 253 SER A CA 1
ATOM 1935 C C . SER A 1 253 ? -4.790 6.783 29.666 1.00 67.56 253 SER A C 1
ATOM 1937 O O . SER A 1 253 ? -5.634 6.911 28.791 1.00 67.56 253 SER A O 1
ATOM 1939 N N . ARG A 1 254 ? -3.563 7.327 29.560 1.00 73.12 254 ARG A N 1
ATOM 1940 C CA . ARG A 1 254 ? -3.176 8.179 28.414 1.00 73.12 254 ARG A CA 1
ATOM 1941 C C . ARG A 1 254 ? -3.056 7.378 27.122 1.00 73.12 254 ARG A C 1
ATOM 1943 O O . ARG A 1 254 ? -3.577 7.793 26.092 1.00 73.12 254 ARG A O 1
ATOM 1950 N N . ARG A 1 255 ? -2.424 6.203 27.184 1.00 77.56 255 ARG A N 1
ATOM 1951 C CA . ARG A 1 255 ? -2.341 5.299 26.032 1.00 77.56 255 ARG A CA 1
ATOM 1952 C C . ARG A 1 255 ? -3.716 4.769 25.635 1.00 77.56 255 ARG A C 1
ATOM 1954 O O . ARG A 1 255 ? -4.012 4.740 24.444 1.00 77.56 255 ARG A O 1
ATOM 1961 N N . ALA A 1 256 ? -4.549 4.374 26.599 1.00 74.94 256 ALA A N 1
ATOM 1962 C CA . ALA A 1 256 ? -5.912 3.919 26.328 1.00 74.94 256 ALA A CA 1
ATOM 1963 C C . ALA A 1 256 ? -6.749 5.030 25.676 1.00 74.94 256 ALA A C 1
ATOM 1965 O O . ALA A 1 256 ? -7.350 4.803 24.633 1.00 74.94 256 ALA A O 1
ATOM 1966 N N . GLU A 1 257 ? -6.709 6.253 26.208 1.00 80.12 257 GLU A N 1
ATOM 1967 C CA . GLU A 1 257 ? -7.405 7.412 25.637 1.00 80.12 257 GLU A CA 1
ATOM 1968 C C . GLU A 1 257 ? -6.927 7.730 24.213 1.00 80.12 257 GLU A C 1
ATOM 1970 O O . GLU A 1 257 ? -7.747 7.889 23.307 1.00 80.12 257 GLU A O 1
ATOM 1975 N N . ALA A 1 258 ? -5.611 7.741 23.979 1.00 82.56 258 ALA A N 1
ATOM 1976 C CA . ALA A 1 258 ? -5.044 7.944 22.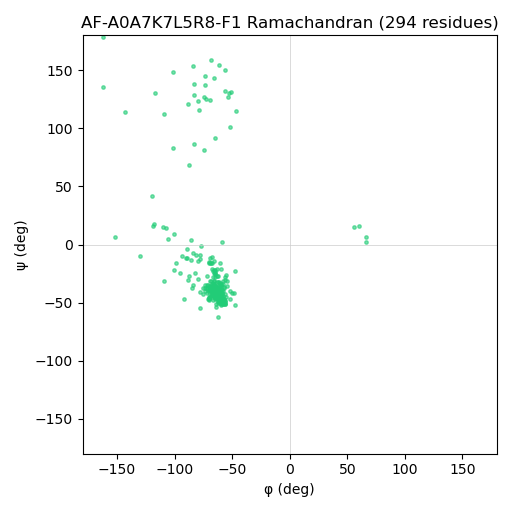648 1.00 82.56 258 ALA A CA 1
ATOM 1977 C C . ALA A 1 258 ? -5.451 6.827 21.670 1.00 82.56 258 ALA A C 1
ATOM 1979 O O . ALA A 1 258 ? -5.795 7.103 20.521 1.00 82.56 258 ALA A O 1
ATOM 1980 N N . THR A 1 259 ? -5.480 5.574 22.138 1.00 82.81 259 THR A N 1
ATOM 1981 C CA . THR A 1 259 ? -5.957 4.420 21.358 1.00 82.81 259 THR A CA 1
ATOM 1982 C C . THR A 1 259 ? -7.421 4.610 20.971 1.00 82.81 259 THR A C 1
ATOM 1984 O O . THR A 1 259 ? -7.765 4.485 19.800 1.00 82.81 259 THR A O 1
ATOM 1987 N N . CYS A 1 26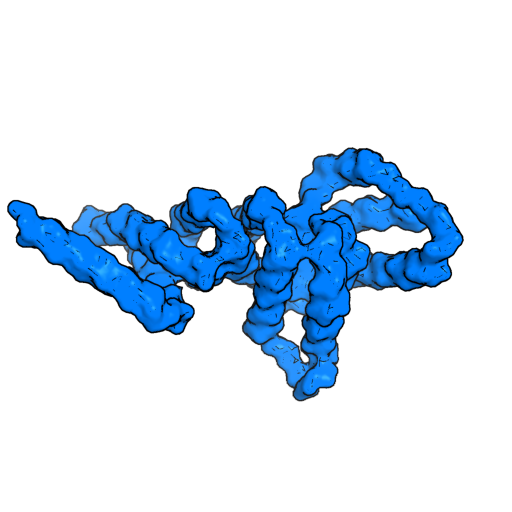0 ? -8.281 4.973 21.924 1.00 82.00 260 CYS A N 1
ATOM 1988 C CA . CYS A 1 260 ? -9.703 5.187 21.666 1.00 82.00 260 CYS A CA 1
ATOM 1989 C C . CYS A 1 260 ? -9.951 6.355 20.722 1.00 82.00 260 CYS A C 1
ATOM 1991 O O . CYS A 1 260 ? -10.767 6.237 19.812 1.00 82.00 260 CYS A O 1
ATOM 1993 N N . SER A 1 261 ? -9.218 7.456 20.889 1.00 85.69 261 SER A N 1
ATOM 1994 C CA . SER A 1 261 ? -9.267 8.589 19.967 1.00 85.69 261 SER A CA 1
ATOM 1995 C C . SER A 1 261 ? -8.891 8.163 18.544 1.00 85.69 261 SER A C 1
ATOM 1997 O O . SER A 1 261 ? -9.653 8.401 17.608 1.00 85.69 261 SER A O 1
ATOM 1999 N N . ALA A 1 262 ? -7.779 7.437 18.377 1.00 86.19 262 ALA A N 1
ATOM 2000 C CA . ALA A 1 262 ? -7.343 6.939 17.073 1.00 86.19 262 ALA A CA 1
ATOM 2001 C C . ALA A 1 262 ? -8.359 5.970 16.443 1.00 86.19 262 ALA A C 1
ATOM 2003 O O . ALA A 1 262 ? -8.644 6.070 15.251 1.00 86.19 262 ALA A O 1
ATOM 2004 N N . VAL A 1 263 ? -8.951 5.072 17.234 1.00 86.31 263 VAL A N 1
ATOM 2005 C CA . VAL A 1 263 ? -9.974 4.125 16.766 1.00 86.31 263 VAL A CA 1
ATOM 2006 C C . VAL A 1 263 ? -11.266 4.846 16.363 1.00 86.31 263 VAL A C 1
ATOM 2008 O O . VAL A 1 263 ? -11.819 4.553 15.305 1.00 86.31 263 VAL A O 1
ATOM 2011 N N . MET A 1 264 ? -11.725 5.840 17.131 1.00 85.50 264 MET A N 1
ATOM 2012 C CA . MET A 1 264 ? -12.880 6.670 16.753 1.00 85.50 264 MET A CA 1
ATOM 2013 C C . MET A 1 264 ? -12.620 7.462 15.463 1.00 85.50 264 MET A C 1
ATOM 2015 O O . MET A 1 264 ? -13.486 7.549 14.585 1.00 85.50 264 MET A O 1
ATOM 2019 N N . LEU A 1 265 ? -11.415 8.016 15.311 1.00 87.75 265 LEU A N 1
ATOM 2020 C CA . LEU A 1 265 ? -11.001 8.693 14.083 1.00 87.75 265 LEU A CA 1
ATOM 2021 C C . LEU A 1 265 ? -10.913 7.726 12.895 1.00 87.75 265 LEU A C 1
ATOM 2023 O O . LEU A 1 265 ? -11.298 8.092 11.786 1.00 87.75 265 LEU A O 1
ATOM 2027 N N . ALA A 1 266 ? -10.475 6.485 13.110 1.00 87.81 266 ALA A N 1
ATOM 2028 C CA . ALA A 1 266 ? -10.474 5.453 12.080 1.00 87.81 266 ALA A CA 1
ATOM 2029 C C . ALA A 1 266 ? -11.903 5.083 11.650 1.00 87.81 266 ALA A C 1
ATOM 2031 O O . ALA A 1 266 ? -12.190 5.097 10.456 1.00 87.81 266 ALA A O 1
ATOM 2032 N N . HIS A 1 267 ? -12.820 4.856 12.598 1.00 85.31 267 HIS A N 1
ATOM 2033 C CA . HIS A 1 267 ? -14.233 4.587 12.302 1.00 85.31 267 HIS A CA 1
ATOM 2034 C C . HIS A 1 267 ? -14.885 5.713 11.498 1.00 85.31 267 HIS A C 1
ATOM 2036 O O . HIS A 1 267 ? -15.519 5.462 10.474 1.00 85.31 267 HIS A O 1
ATOM 2042 N N . SER A 1 268 ? -14.707 6.961 11.936 1.00 86.75 268 SER A N 1
ATOM 2043 C CA . SER A 1 268 ? -15.260 8.125 11.235 1.00 86.75 268 SER A CA 1
ATOM 2044 C C . SER A 1 268 ? -14.644 8.310 9.846 1.00 86.75 268 SER A C 1
ATOM 2046 O O . SER A 1 268 ? -15.371 8.540 8.881 1.00 86.75 268 SER A O 1
ATOM 2048 N N . SER A 1 269 ? -13.329 8.131 9.706 1.00 86.38 269 SER A N 1
ATOM 2049 C CA . SER A 1 269 ? -12.642 8.218 8.410 1.00 86.38 269 SER A CA 1
ATOM 2050 C C . SER A 1 269 ? -13.087 7.120 7.444 1.00 86.38 269 SER A C 1
ATOM 2052 O O . SER A 1 269 ? -13.282 7.386 6.260 1.00 86.38 269 SER A O 1
ATOM 2054 N N . MET A 1 270 ? -13.295 5.899 7.939 1.00 88.00 270 MET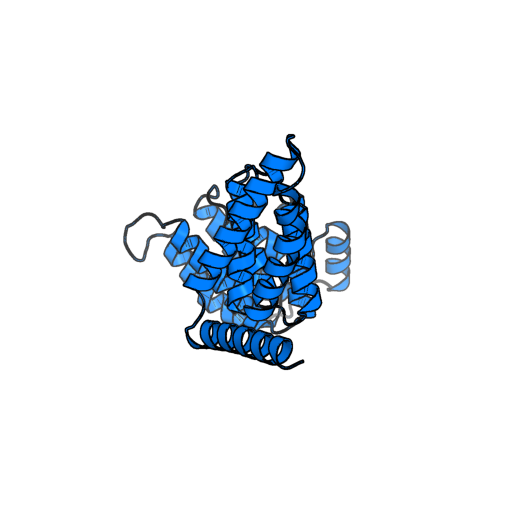 A N 1
ATOM 2055 C CA . MET A 1 270 ? -13.864 4.805 7.152 1.00 88.00 270 MET A CA 1
ATOM 2056 C C . MET A 1 270 ? -15.296 5.115 6.719 1.00 88.00 270 MET A C 1
ATOM 2058 O O . MET A 1 270 ? -15.626 4.925 5.554 1.00 88.00 270 MET A O 1
ATOM 2062 N N . ALA A 1 271 ? -16.131 5.638 7.621 1.00 84.00 271 ALA A N 1
ATOM 2063 C CA . ALA A 1 271 ? -17.514 5.992 7.307 1.00 84.00 271 ALA A CA 1
ATOM 2064 C C . ALA A 1 271 ? -17.610 7.074 6.219 1.00 84.00 271 ALA A C 1
ATOM 2066 O O . ALA A 1 271 ? -18.468 6.985 5.347 1.00 84.00 271 ALA A O 1
ATOM 2067 N N . LEU A 1 272 ? -16.699 8.055 6.218 1.00 84.06 272 LEU A N 1
ATOM 2068 C CA . LEU A 1 272 ? -16.620 9.084 5.173 1.00 84.06 272 LEU A CA 1
ATOM 2069 C C . LEU A 1 272 ? -16.210 8.533 3.797 1.00 84.06 272 LEU A C 1
ATOM 2071 O O . LEU A 1 272 ? -16.473 9.177 2.783 1.00 84.06 272 LEU A O 1
ATOM 2075 N N . ARG A 1 273 ? -15.543 7.375 3.759 1.00 80.25 273 ARG A N 1
ATOM 2076 C CA . ARG A 1 273 ? -15.071 6.718 2.529 1.00 80.25 273 ARG A CA 1
ATOM 2077 C C . ARG A 1 273 ? -15.997 5.600 2.047 1.00 80.25 273 ARG A C 1
ATOM 2079 O O . ARG A 1 273 ? -15.870 5.175 0.903 1.00 80.25 273 ARG A O 1
ATOM 2086 N N . ALA A 1 274 ? -16.896 5.121 2.901 1.00 80.38 274 ALA A N 1
ATOM 2087 C CA . ALA A 1 274 ? -17.817 4.041 2.587 1.00 80.38 274 ALA A CA 1
ATOM 2088 C C . ALA A 1 274 ? -18.931 4.498 1.636 1.00 80.38 274 ALA A C 1
ATOM 2090 O O . ALA A 1 274 ? -19.433 5.621 1.715 1.00 80.38 274 ALA A O 1
ATOM 2091 N N . SER A 1 275 ? -19.356 3.596 0.754 1.00 81.12 275 SER A N 1
ATOM 2092 C CA . SER A 1 275 ? -20.557 3.801 -0.060 1.00 81.12 275 SER A CA 1
ATOM 2093 C C . SER A 1 275 ? -21.825 3.772 0.800 1.00 81.12 275 SER A C 1
ATOM 2095 O O . SER A 1 275 ? -21.858 3.198 1.895 1.00 81.12 275 SER A O 1
ATOM 2097 N N . LYS A 1 276 ? -22.907 4.369 0.287 1.00 78.38 276 LYS A N 1
ATOM 2098 C CA . LYS A 1 276 ? -24.202 4.380 0.978 1.00 78.38 276 LYS A CA 1
ATOM 2099 C C . LYS A 1 276 ? -24.712 2.954 1.210 1.00 78.38 276 LYS A C 1
ATOM 2101 O O . LYS A 1 276 ? -25.264 2.678 2.271 1.00 78.38 276 LYS A O 1
ATOM 2106 N N . GLU A 1 277 ? -24.499 2.059 0.248 1.00 80.50 277 GLU A N 1
ATOM 2107 C CA . GLU A 1 277 ? -24.894 0.651 0.314 1.00 80.50 277 GLU A CA 1
ATOM 2108 C C . GLU A 1 277 ? -24.153 -0.099 1.429 1.00 80.50 277 GLU A C 1
ATOM 2110 O O . GLU A 1 277 ? -24.778 -0.842 2.182 1.00 80.50 277 GLU A O 1
ATOM 2115 N N . GLN A 1 278 ? -22.844 0.129 1.585 1.00 78.25 278 GLN A N 1
ATOM 2116 C CA . GLN A 1 278 ? -22.043 -0.498 2.647 1.00 78.25 278 GLN A CA 1
ATOM 2117 C C . GLN A 1 278 ? -22.479 -0.049 4.047 1.00 78.25 278 GLN A C 1
ATOM 2119 O O . GLN A 1 278 ? -22.562 -0.869 4.961 1.00 78.25 278 GLN A O 1
ATOM 2124 N N . LEU A 1 279 ? -22.779 1.243 4.216 1.00 79.38 279 LEU A N 1
ATOM 2125 C CA . LEU A 1 279 ? -23.272 1.781 5.487 1.00 79.38 279 LEU A CA 1
ATOM 2126 C C . LEU A 1 279 ? -24.669 1.251 5.821 1.00 79.38 279 LEU A C 1
ATOM 2128 O O . LEU A 1 279 ? -24.916 0.859 6.959 1.00 79.38 279 LEU A O 1
ATOM 2132 N N . LEU A 1 280 ? -25.564 1.208 4.829 1.00 78.81 280 LEU A N 1
ATOM 2133 C CA . LEU A 1 280 ? -26.912 0.660 4.986 1.00 78.81 280 LEU A CA 1
ATOM 2134 C C . LEU A 1 280 ? -26.875 -0.813 5.382 1.00 78.81 280 LEU A C 1
ATOM 2136 O O . LEU A 1 280 ? -27.479 -1.165 6.387 1.00 78.81 280 LEU A O 1
ATOM 2140 N N . ALA A 1 281 ? -26.117 -1.644 4.664 1.00 77.88 281 ALA A N 1
ATOM 2141 C CA . ALA A 1 281 ? -26.015 -3.071 4.958 1.00 77.88 281 ALA A CA 1
ATOM 2142 C C . ALA A 1 281 ? -25.529 -3.336 6.393 1.00 77.88 281 ALA A C 1
ATOM 2144 O O . ALA A 1 281 ? -26.006 -4.257 7.054 1.00 77.88 281 ALA A O 1
ATOM 2145 N N . HIS A 1 282 ? -24.607 -2.512 6.899 1.00 74.81 282 HIS A N 1
ATOM 2146 C CA . HIS A 1 282 ? -24.130 -2.631 8.273 1.00 74.81 282 HIS A CA 1
ATOM 2147 C C . HIS A 1 282 ? -25.189 -2.215 9.304 1.00 74.81 282 HIS A C 1
ATOM 2149 O O . HIS A 1 282 ? -25.432 -2.948 10.260 1.00 74.81 282 HIS A O 1
ATOM 2155 N N . VAL A 1 283 ? -25.848 -1.070 9.100 1.00 77.12 283 VAL A N 1
ATOM 2156 C CA . VAL A 1 283 ? -26.913 -0.590 9.996 1.00 77.12 283 VAL A CA 1
ATOM 2157 C C . VAL A 1 2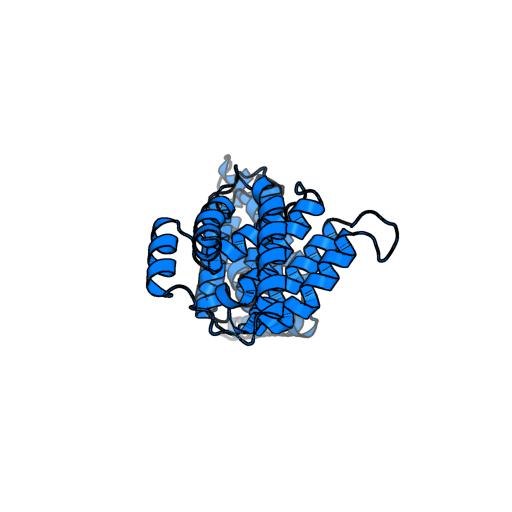83 ? -28.095 -1.560 10.007 1.00 77.12 283 VAL A C 1
ATOM 2159 O O . VAL A 1 283 ? -28.647 -1.847 11.064 1.00 77.12 283 VAL A O 1
ATOM 2162 N N . GLU A 1 284 ? -28.466 -2.107 8.853 1.00 76.94 284 GLU A N 1
ATOM 2163 C CA . GLU A 1 284 ? -29.520 -3.115 8.737 1.00 76.94 284 GLU A CA 1
ATOM 2164 C C . GLU A 1 284 ? -29.155 -4.406 9.472 1.00 76.94 284 GLU A C 1
ATOM 2166 O O . GLU A 1 284 ? -29.993 -4.937 10.199 1.00 76.94 284 GLU A O 1
ATOM 2171 N N . ALA A 1 285 ? -27.914 -4.887 9.336 1.00 75.31 285 ALA A N 1
ATOM 2172 C CA . ALA A 1 285 ? -27.439 -6.065 10.057 1.00 75.31 285 ALA A CA 1
ATOM 2173 C C . ALA A 1 285 ? -27.464 -5.860 11.582 1.00 75.31 285 ALA A C 1
ATOM 2175 O O . ALA A 1 285 ? -27.898 -6.755 12.307 1.00 75.31 285 ALA A O 1
ATOM 2176 N N . ASP A 1 286 ? -27.060 -4.683 12.065 1.00 76.94 286 ASP A N 1
ATOM 2177 C CA . ASP A 1 286 ? -27.072 -4.351 13.494 1.00 76.94 286 ASP A CA 1
ATOM 2178 C C . ASP A 1 286 ? -28.503 -4.210 14.040 1.00 76.94 286 ASP A C 1
ATOM 2180 O O . ASP A 1 286 ? -28.858 -4.810 15.056 1.00 76.94 286 ASP A O 1
ATOM 2184 N N . ILE A 1 287 ? -29.380 -3.494 13.328 1.00 69.31 287 ILE A N 1
ATOM 2185 C CA . ILE A 1 287 ? -30.796 -3.359 13.703 1.00 69.31 287 ILE A CA 1
ATOM 2186 C C . ILE A 1 287 ? -31.484 -4.730 13.709 1.00 69.31 287 ILE A C 1
ATOM 2188 O O . ILE A 1 287 ? -32.186 -5.057 14.666 1.00 69.31 287 ILE A O 1
ATOM 2192 N N . ALA A 1 288 ? -31.278 -5.548 12.673 1.00 67.62 288 ALA A N 1
ATOM 2193 C CA . ALA A 1 288 ? -31.852 -6.888 12.595 1.00 67.62 288 ALA A CA 1
ATOM 2194 C C . ALA A 1 288 ? -31.325 -7.794 13.718 1.00 67.62 288 ALA A C 1
ATOM 2196 O O . ALA A 1 288 ? -32.114 -8.491 14.357 1.00 67.62 288 ALA A O 1
ATOM 2197 N N . GLY A 1 289 ? -30.020 -7.746 14.002 1.00 70.12 289 GLY A N 1
ATOM 2198 C CA . GLY A 1 289 ? -29.407 -8.474 15.113 1.00 70.12 289 GLY A CA 1
ATOM 2199 C C . GLY A 1 289 ? -30.009 -8.088 16.464 1.00 70.12 289 GLY A C 1
ATOM 2200 O O . GLY A 1 289 ? -30.388 -8.961 17.244 1.00 70.12 289 GLY A O 1
ATOM 2201 N N . ASN A 1 290 ? -30.191 -6.790 16.711 1.00 68.69 290 ASN A N 1
ATOM 2202 C CA . ASN A 1 290 ? -30.795 -6.280 17.941 1.00 68.69 290 ASN A CA 1
ATOM 2203 C C . ASN A 1 290 ? -32.277 -6.673 18.080 1.00 68.69 290 ASN A C 1
ATOM 2205 O O . ASN A 1 290 ? -32.712 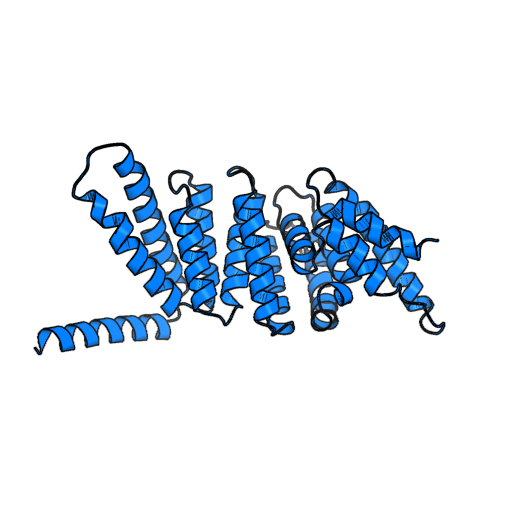-7.045 19.169 1.00 68.69 290 ASN A O 1
ATOM 2209 N N . ILE A 1 291 ? -33.054 -6.658 16.992 1.00 73.44 291 ILE A N 1
ATOM 2210 C CA . ILE A 1 291 ? -34.450 -7.132 16.999 1.00 73.44 291 ILE A CA 1
ATOM 2211 C C . ILE A 1 291 ? -34.519 -8.631 17.323 1.00 73.44 291 ILE A C 1
ATOM 2213 O O . ILE A 1 291 ? -35.369 -9.051 18.111 1.00 73.44 291 ILE A O 1
ATOM 2217 N N . LEU A 1 292 ? -33.627 -9.441 16.747 1.00 68.69 292 LEU A N 1
ATOM 2218 C CA . LEU A 1 292 ? -33.553 -10.880 17.023 1.00 68.69 292 LEU A CA 1
ATOM 2219 C C . LEU A 1 292 ? -33.153 -11.172 18.477 1.00 68.69 292 LEU A C 1
ATOM 2221 O O . LEU A 1 292 ? -33.711 -12.071 19.096 1.00 68.69 292 LEU A O 1
ATOM 2225 N N . LEU A 1 293 ? -32.244 -10.382 19.051 1.00 68.06 293 LEU A N 1
ATOM 2226 C CA . LEU A 1 293 ? -31.865 -10.469 20.466 1.00 68.06 293 LEU A CA 1
ATOM 2227 C C . LEU A 1 293 ? -33.001 -10.078 21.423 1.00 68.06 293 LEU A C 1
ATOM 2229 O O . LEU A 1 293 ? -33.096 -10.642 22.507 1.00 68.06 293 LEU A O 1
ATOM 2233 N N . LEU A 1 294 ? -33.857 -9.131 21.032 1.00 61.53 294 LEU A N 1
ATOM 2234 C CA . LEU A 1 294 ? -35.006 -8.664 21.823 1.00 61.53 294 LEU A CA 1
ATOM 2235 C C . LEU A 1 294 ? -36.269 -9.529 21.661 1.00 61.53 294 LEU A C 1
ATOM 2237 O O . LEU A 1 294 ? -37.264 -9.281 22.340 1.00 61.53 294 LEU A O 1
ATOM 2241 N N . SER A 1 295 ? -36.263 -10.495 20.740 1.00 57.47 295 SER A N 1
ATOM 2242 C CA . SER A 1 295 ? -37.395 -11.399 20.475 1.00 57.47 295 SER A CA 1
ATOM 2243 C C . SER A 1 295 ? -37.246 -12.784 21.122 1.00 57.47 295 SER A C 1
ATOM 2245 O O . SER A 1 295 ? -38.075 -13.663 20.878 1.00 57.47 295 SER A O 1
ATOM 2247 N N . ILE A 1 296 ? -36.232 -12.949 21.979 1.00 48.16 296 ILE A N 1
ATOM 2248 C CA . ILE A 1 296 ? -36.012 -14.087 22.886 1.00 48.16 296 ILE A CA 1
ATOM 2249 C C . ILE A 1 296 ? -36.337 -13.637 24.312 1.00 48.16 296 ILE A C 1
ATOM 2251 O O . ILE A 1 296 ? -36.983 -14.427 25.037 1.00 48.16 296 ILE A O 1
#

Organism: NCBI:txid75869

Secondary structure (DSSP, 8-state):
-GGGHHHHHHTTTSSGGGGGGHHHHHHHHHHHHHHHHTTTTS------HHHHHHHHHTTT--HHHHHHHHHHHHH-TTS-HHHHHHHHHHHHHTHHHH-GGGHHHHHHHHHHHHHHHTTTTTSSPPPHHHHHHHHHHHHHHHHHHH--HHHHHHHHHHHHHHHHHS-TT-HHHHHHHHHHHHHHHH---HHHHHHHHHHHHHH--TTSHHHHHHHHHHHHHHHHHHHHHHHHHHHHHHHHHTGGGGT--STHHHHHHHHHHHHHHHHHHHHHHS-HHHHHHHHHHHHHHHHHHHT-

Foldseek 3Di:
DLLVVLLVVLLLLQDPVSLVVLLVSLVVLVVVVVVCVVVVPDDDPDPDVVVSCVSCVVRVNALLLLLLSLLLQLLFPPRQLSSVLSSLSVCQSCVVVSPVQCNVVSVPLSVVLNCLSVCVPPVDHRDSVVSLVSSLVSLLVSLVSRVDQVSLLSNLVSLLVVLVVDDLPGSSNLSSLLNSLLSLLSHPPLVSSLVSLLVLLVPFQLLDVSRLNSNLNSLLNNCLRVVVSSLVSLVVVCVVLQVCCVPDDDPSNSSSVSSNVSSVSSVVSNVVNDDPVVVVVVVVVVVVVVVVVVVD

pLDDT: mean 79.97, std 14.78, range [39.12, 97.12]

Radius of gyration: 22.01 Å; Cα contacts (8 Å, |Δi|>4): 304; chains: 1; bounding box: 69×45×70 Å

Mean predicted aligned error: 9.79 Å

Nearest PDB structures (foldseek):
  4rv1-assembly6_F  TM=2.786E-01  e=2.411E-01  synthetic construct
  7a0m-assembly2_D  TM=3.840E-01  e=1.579E+00  Thermochaetoides thermophila
  7onb-assembly1_C  TM=3.460E-01  e=1.724E+00  Homo sapiens
  7b92-assembly1_C  TM=3.537E-01  e=2.445E+00  Homo sapiens
  5lqw-assembly1_Q  TM=2.826E-01  e=2.912E+00  Saccharomyces cerevisiae